Protein AF-A0A9E1M0B6-F1 (afdb_monomer)

Radius of gyration: 23.01 Å; Cα contacts (8 Å, |Δi|>4): 256; chains: 1; bounding box: 69×55×53 Å

Structure (mmCIF, N/CA/C/O backbone):
data_AF-A0A9E1M0B6-F1
#
_entry.id   AF-A0A9E1M0B6-F1
#
loop_
_atom_site.group_PDB
_atom_site.id
_atom_site.type_symbol
_atom_site.label_atom_id
_atom_site.label_alt_id
_atom_site.label_comp_id
_atom_site.label_asym_id
_atom_site.label_entity_id
_atom_site.label_seq_id
_atom_site.pdbx_PDB_ins_code
_atom_site.Cartn_x
_atom_site.Cartn_y
_atom_site.Cartn_z
_atom_site.occupancy
_atom_site.B_iso_or_equiv
_atom_site.auth_seq_id
_atom_site.auth_comp_id
_atom_site.auth_asym_id
_atom_site.auth_atom_id
_atom_site.pdbx_PDB_model_num
ATOM 1 N N . MET A 1 1 ? 4.850 -10.630 -23.343 1.00 47.94 1 MET A N 1
ATOM 2 C CA . MET A 1 1 ? 4.219 -10.808 -22.019 1.00 47.94 1 MET A CA 1
ATOM 3 C C . MET A 1 1 ? 2.871 -10.107 -22.020 1.00 47.94 1 MET A C 1
ATOM 5 O O . MET A 1 1 ? 2.772 -8.927 -21.699 1.00 47.94 1 MET A O 1
ATOM 9 N N . ASP A 1 2 ? 1.861 -10.832 -22.495 1.00 56.41 2 ASP A N 1
ATOM 10 C CA . ASP A 1 2 ? 0.444 -10.490 -22.397 1.00 56.41 2 ASP A CA 1
ATOM 11 C C . ASP A 1 2 ? -0.120 -11.245 -21.200 1.00 56.41 2 ASP A C 1
ATOM 13 O O . ASP A 1 2 ? -0.769 -12.274 -21.357 1.00 56.41 2 ASP A O 1
ATOM 17 N N . ASP A 1 3 ? 0.217 -10.794 -19.992 1.00 65.75 3 ASP A N 1
ATOM 18 C CA . ASP A 1 3 ? -0.302 -11.440 -18.792 1.00 65.75 3 ASP A CA 1
ATOM 19 C C . ASP A 1 3 ? -1.752 -11.009 -18.548 1.00 65.75 3 ASP A C 1
ATOM 21 O O . ASP A 1 3 ? -2.066 -10.146 -17.728 1.00 65.75 3 ASP A O 1
ATOM 25 N N . GLU A 1 4 ? -2.642 -11.591 -19.344 1.00 82.00 4 GLU A N 1
ATOM 26 C CA . GLU A 1 4 ? -4.083 -11.401 -19.252 1.00 82.00 4 GLU A CA 1
ATOM 27 C C . GLU A 1 4 ? -4.646 -11.980 -17.949 1.00 82.00 4 GLU A C 1
ATOM 29 O O . GLU A 1 4 ? -5.774 -11.667 -17.586 1.00 82.00 4 GLU A O 1
ATOM 34 N N . ARG A 1 5 ? -3.859 -12.755 -17.186 1.00 86.88 5 ARG A N 1
ATOM 35 C CA . ARG A 1 5 ? -4.292 -13.333 -15.907 1.00 86.88 5 ARG A CA 1
ATOM 36 C C . ARG A 1 5 ? -4.646 -12.249 -14.895 1.00 86.88 5 ARG A C 1
ATOM 38 O O . ARG A 1 5 ? -5.598 -12.427 -14.145 1.00 86.88 5 ARG A O 1
ATOM 45 N N . ILE A 1 6 ? -3.948 -11.107 -14.913 1.00 89.50 6 ILE A N 1
ATOM 46 C CA . ILE A 1 6 ? -4.303 -9.956 -14.065 1.00 89.50 6 ILE A CA 1
ATOM 47 C C . ILE A 1 6 ? -5.687 -9.428 -14.454 1.00 89.50 6 ILE A C 1
ATOM 49 O O . ILE A 1 6 ? -6.530 -9.214 -13.587 1.00 89.50 6 ILE A O 1
ATOM 53 N N . ARG A 1 7 ? -5.955 -9.253 -15.754 1.00 91.75 7 ARG A N 1
ATOM 54 C CA . ARG A 1 7 ? -7.272 -8.810 -16.230 1.00 91.75 7 ARG A CA 1
ATOM 55 C C . ARG A 1 7 ? -8.355 -9.839 -15.925 1.00 91.75 7 ARG A C 1
ATOM 57 O O . ARG A 1 7 ? -9.417 -9.453 -15.451 1.00 91.75 7 ARG A O 1
ATOM 64 N N . GLN A 1 8 ? -8.087 -11.122 -16.138 1.00 92.56 8 GLN A N 1
ATOM 65 C CA . GLN A 1 8 ? -9.028 -12.192 -15.835 1.00 92.56 8 GLN A CA 1
ATOM 66 C C . GLN A 1 8 ? -9.385 -12.207 -14.345 1.00 92.56 8 GLN A C 1
ATOM 68 O O . GLN A 1 8 ? -10.564 -12.243 -14.010 1.00 92.56 8 GLN A O 1
ATOM 73 N N . ALA A 1 9 ? -8.393 -12.059 -13.462 1.00 92.25 9 ALA A N 1
ATOM 74 C CA . ALA A 1 9 ? -8.622 -11.933 -12.028 1.00 92.25 9 ALA A CA 1
ATOM 75 C C . ALA A 1 9 ? -9.446 -10.679 -11.680 1.00 92.25 9 ALA A C 1
ATOM 77 O O . ALA A 1 9 ? -10.352 -10.746 -10.855 1.00 92.25 9 ALA A O 1
ATOM 78 N N . ILE A 1 10 ? -9.193 -9.535 -12.328 1.00 93.62 10 ILE A N 1
ATOM 79 C CA . ILE A 1 10 ? -10.010 -8.326 -12.129 1.00 93.62 10 ILE A CA 1
ATOM 80 C C . ILE A 1 10 ? -11.468 -8.568 -12.553 1.00 93.62 10 ILE A C 1
ATOM 82 O O . ILE A 1 10 ? -12.387 -8.155 -11.846 1.00 93.62 10 ILE A O 1
ATOM 86 N N . ILE A 1 11 ? -11.693 -9.250 -13.679 1.00 93.44 11 ILE A N 1
ATOM 87 C CA . ILE A 1 11 ? -13.038 -9.564 -14.183 1.00 93.44 11 ILE A CA 1
ATOM 88 C C . ILE A 1 11 ? -13.773 -10.515 -13.234 1.00 93.44 11 ILE A C 1
ATOM 90 O O . ILE A 1 11 ? -14.939 -10.274 -12.921 1.00 93.44 11 ILE A O 1
ATOM 94 N N . GLU A 1 12 ? -13.097 -11.576 -12.798 1.00 94.75 12 GLU A N 1
ATOM 95 C CA . GLU A 1 12 ? -13.665 -12.641 -11.971 1.00 94.75 12 GLU A CA 1
ATOM 96 C C . GLU A 1 12 ? -13.959 -12.164 -10.546 1.00 94.75 12 GLU A C 1
ATOM 98 O O . GLU A 1 12 ? -15.067 -12.342 -10.046 1.00 94.75 12 GLU A O 1
ATOM 103 N N . PHE A 1 13 ? -12.991 -11.507 -9.905 1.00 94.06 13 PHE A N 1
ATOM 104 C CA . PHE A 1 13 ? -13.100 -11.122 -8.498 1.00 94.06 13 PHE A CA 1
ATOM 105 C C . PHE A 1 13 ? -13.689 -9.724 -8.282 1.00 94.06 13 PHE A C 1
ATOM 107 O O . PHE A 1 13 ? -14.045 -9.400 -7.149 1.00 94.06 13 PHE A O 1
ATOM 114 N N . ARG A 1 14 ? -13.778 -8.887 -9.331 1.00 92.50 14 ARG A N 1
ATOM 115 C CA . ARG A 1 14 ? -14.245 -7.485 -9.265 1.00 92.50 14 ARG A CA 1
ATOM 116 C C . ARG A 1 14 ? -13.638 -6.708 -8.076 1.00 92.50 14 ARG A C 1
ATOM 118 O O . ARG A 1 14 ? -14.375 -6.113 -7.285 1.00 92.50 14 ARG A O 1
ATOM 125 N N . PRO A 1 15 ? -12.306 -6.736 -7.880 1.00 95.25 15 PRO A N 1
ATOM 126 C CA . PRO A 1 15 ? -11.693 -6.142 -6.703 1.00 95.25 15 PRO A CA 1
ATOM 127 C C . PRO A 1 15 ? -11.741 -4.614 -6.770 1.00 95.25 15 PRO A C 1
ATOM 129 O O . PRO A 1 15 ? -11.560 -4.029 -7.831 1.00 95.25 15 PRO A O 1
ATOM 132 N N . ARG A 1 16 ? -11.863 -3.947 -5.616 1.00 96.44 16 ARG A N 1
ATOM 133 C CA . ARG A 1 16 ? -11.639 -2.489 -5.527 1.00 96.44 16 ARG A CA 1
ATOM 134 C C . ARG A 1 16 ? -10.153 -2.115 -5.495 1.00 96.44 16 ARG A C 1
ATOM 136 O O . ARG A 1 16 ? -9.803 -0.972 -5.778 1.00 96.44 16 ARG A O 1
ATOM 143 N N . LEU A 1 17 ? -9.284 -3.065 -5.139 1.00 97.06 17 LEU A N 1
ATOM 144 C CA . LEU A 1 17 ? -7.837 -2.891 -5.037 1.00 97.06 17 LEU A CA 1
ATOM 145 C C . LEU A 1 17 ? -7.111 -4.150 -5.518 1.00 97.06 17 LEU A C 1
ATOM 147 O O . LEU A 1 17 ? -7.397 -5.249 -5.050 1.00 97.06 17 LEU A O 1
ATOM 151 N N . VAL A 1 18 ? -6.128 -3.966 -6.392 1.00 95.69 18 VAL A N 1
ATOM 152 C CA . VAL A 1 18 ? -5.180 -4.996 -6.824 1.00 95.69 18 VAL A CA 1
ATOM 153 C C . VAL A 1 18 ? -3.791 -4.614 -6.329 1.00 95.69 18 VAL A C 1
ATOM 155 O O . VAL A 1 18 ? -3.354 -3.483 -6.536 1.00 95.69 18 VAL A O 1
ATOM 158 N N . VAL A 1 19 ? -3.088 -5.554 -5.700 1.00 96.38 19 VAL A N 1
ATOM 159 C CA . VAL A 1 19 ? -1.699 -5.372 -5.259 1.00 96.38 19 VAL A CA 1
ATOM 160 C C . VAL A 1 19 ? -0.801 -6.308 -6.060 1.00 96.38 19 VAL A C 1
ATOM 162 O O . VAL A 1 19 ? -1.079 -7.501 -6.146 1.00 96.38 19 VAL A O 1
ATOM 165 N N . ILE A 1 20 ? 0.261 -5.765 -6.653 1.00 92.50 20 ILE A N 1
ATOM 166 C CA . ILE A 1 20 ? 1.266 -6.528 -7.402 1.00 92.50 20 ILE A CA 1
ATOM 167 C C . ILE A 1 20 ? 2.608 -6.378 -6.693 1.00 92.50 20 ILE A C 1
ATOM 169 O O . ILE A 1 20 ? 3.137 -5.268 -6.623 1.00 92.50 20 ILE A O 1
ATOM 173 N N . ASP A 1 21 ? 3.157 -7.488 -6.203 1.00 91.94 21 ASP A N 1
ATOM 174 C CA . ASP A 1 21 ? 4.394 -7.512 -5.423 1.00 91.94 21 ASP A CA 1
ATOM 175 C C . ASP A 1 21 ? 5.297 -8.709 -5.795 1.00 91.94 21 ASP A C 1
ATOM 177 O O . ASP A 1 21 ? 4.859 -9.851 -5.642 1.00 91.94 21 ASP A O 1
ATOM 181 N N . PRO A 1 22 ? 6.539 -8.500 -6.274 1.00 87.81 22 PRO A N 1
ATOM 182 C CA . PRO A 1 22 ? 7.104 -7.242 -6.757 1.00 87.81 22 PRO A CA 1
ATOM 183 C C . PRO A 1 22 ? 6.793 -7.021 -8.247 1.00 87.81 22 PRO A C 1
ATOM 185 O O . PRO A 1 22 ? 6.777 -7.955 -9.054 1.00 87.81 22 PRO A O 1
ATOM 188 N N . ILE A 1 23 ? 6.639 -5.764 -8.667 1.00 86.25 23 ILE A N 1
ATOM 189 C CA . ILE A 1 23 ? 6.436 -5.405 -10.081 1.00 86.25 23 ILE A CA 1
ATOM 190 C C . ILE A 1 23 ? 7.604 -5.845 -10.974 1.00 86.25 23 ILE A C 1
ATOM 192 O O . ILE A 1 23 ? 7.409 -6.152 -12.150 1.00 86.25 23 ILE A O 1
ATOM 196 N N . GLN A 1 24 ? 8.812 -5.943 -10.413 1.00 81.62 24 GLN A N 1
ATOM 197 C CA . GLN A 1 24 ? 10.014 -6.403 -11.106 1.00 81.62 24 GLN A CA 1
ATOM 198 C C . GLN A 1 24 ? 9.849 -7.796 -11.730 1.00 81.62 24 GLN A C 1
ATOM 200 O O . GLN A 1 24 ? 10.408 -8.039 -12.800 1.00 81.62 24 GLN A O 1
ATOM 205 N N . ALA A 1 25 ? 9.039 -8.682 -11.133 1.00 84.50 25 ALA A N 1
ATOM 206 C CA . ALA A 1 25 ? 8.773 -10.014 -11.683 1.00 84.50 25 ALA A CA 1
ATOM 207 C C . ALA A 1 25 ? 8.125 -9.963 -13.084 1.00 84.50 25 ALA A C 1
ATOM 209 O O . ALA A 1 25 ? 8.292 -10.885 -13.877 1.00 84.50 25 ALA A O 1
ATOM 210 N N . TYR A 1 26 ? 7.442 -8.860 -13.416 1.00 81.19 26 TYR A N 1
ATOM 211 C CA . TYR A 1 26 ? 6.802 -8.627 -14.717 1.00 81.19 26 TYR A CA 1
ATOM 212 C C . TYR A 1 26 ? 7.675 -7.828 -15.693 1.00 81.19 26 TYR A C 1
ATOM 214 O O . TYR A 1 26 ? 7.367 -7.747 -16.884 1.00 81.19 26 TYR A O 1
ATOM 222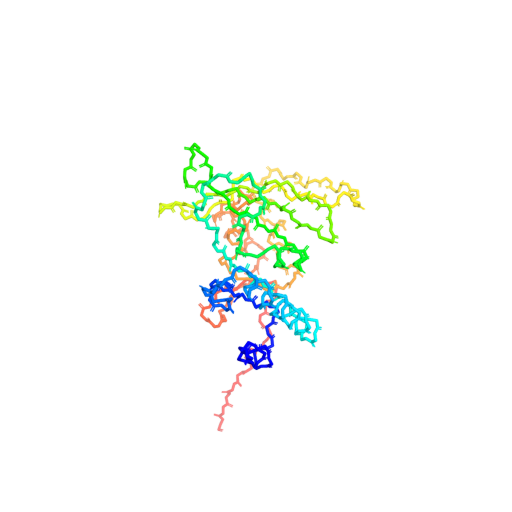 N N . LEU A 1 27 ? 8.748 -7.205 -15.200 1.00 80.00 27 LEU A N 1
ATOM 223 C CA . LEU A 1 27 ? 9.652 -6.387 -16.007 1.00 80.00 27 LEU A CA 1
ATOM 224 C C . LEU A 1 27 ? 10.844 -7.185 -16.552 1.00 80.00 27 LEU A C 1
ATOM 226 O O . LEU A 1 27 ? 11.402 -6.778 -17.572 1.00 80.00 27 LEU A O 1
ATOM 230 N N . GLY A 1 28 ? 11.192 -8.323 -15.944 1.00 73.38 28 GLY A N 1
ATOM 231 C CA . GLY A 1 28 ? 12.315 -9.175 -16.359 1.00 73.38 28 GLY A CA 1
ATOM 232 C C . GLY A 1 28 ? 13.693 -8.582 -16.023 1.00 7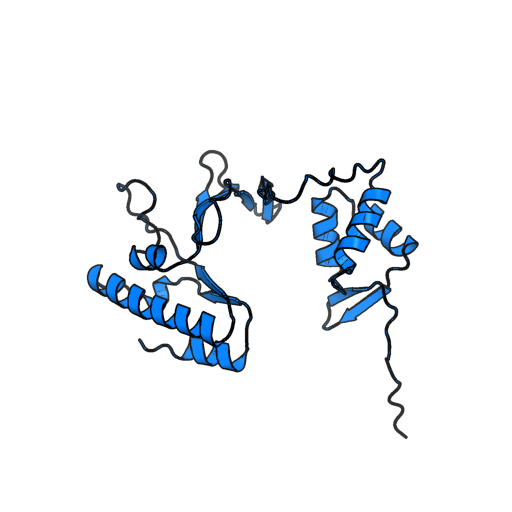3.38 28 GLY A C 1
ATOM 233 O O . GLY A 1 28 ? 13.785 -7.530 -15.395 1.00 73.38 28 GLY A O 1
ATOM 234 N N . SER A 1 29 ? 14.766 -9.254 -16.450 1.00 67.94 29 SER A N 1
ATOM 235 C CA . SER A 1 29 ? 16.165 -8.928 -16.104 1.00 67.94 29 SER A CA 1
ATOM 236 C C . SER A 1 29 ? 17.038 -8.523 -17.306 1.00 67.94 29 SER A C 1
ATOM 238 O O . SER A 1 29 ? 18.243 -8.760 -17.293 1.00 67.94 29 SER A O 1
ATOM 240 N N . ASP A 1 30 ? 16.439 -7.953 -18.355 1.00 64.12 30 ASP A N 1
ATOM 241 C CA . ASP A 1 30 ? 17.159 -7.583 -19.587 1.00 64.12 30 ASP A CA 1
ATOM 242 C C . ASP A 1 30 ? 17.807 -6.186 -19.505 1.00 64.12 30 ASP A C 1
ATOM 244 O O . ASP A 1 30 ? 17.865 -5.566 -18.446 1.00 64.12 30 ASP A O 1
ATOM 248 N N . SER A 1 31 ? 18.288 -5.664 -20.638 1.00 63.75 31 SER A N 1
ATOM 249 C CA . SER A 1 31 ? 18.862 -4.318 -20.727 1.00 63.75 31 SER A CA 1
ATOM 250 C C . SER A 1 31 ? 17.872 -3.210 -20.329 1.00 63.75 31 SER A C 1
ATOM 252 O O . SER A 1 31 ? 16.660 -3.316 -20.542 1.00 63.75 31 SER A O 1
ATOM 254 N N . ASP A 1 32 ? 18.402 -2.095 -19.814 1.00 66.69 32 ASP A N 1
ATOM 255 C CA . ASP A 1 32 ? 17.616 -0.974 -19.272 1.00 66.69 32 ASP A CA 1
ATOM 256 C C . ASP A 1 32 ? 16.572 -0.420 -20.266 1.00 66.69 32 ASP A C 1
ATOM 258 O O . ASP A 1 32 ? 15.433 -0.131 -19.893 1.00 66.69 32 ASP A O 1
ATOM 262 N N . LEU A 1 33 ? 16.916 -0.326 -21.559 1.00 63.00 33 LEU A N 1
ATOM 263 C CA . LEU A 1 33 ? 15.998 0.146 -22.608 1.00 63.00 33 LEU A CA 1
ATOM 264 C C . LEU A 1 33 ? 14.797 -0.793 -22.810 1.00 63.00 33 LEU A C 1
ATOM 266 O O . LEU A 1 33 ? 13.675 -0.330 -23.045 1.00 63.00 33 LEU A O 1
ATOM 270 N N . GLN A 1 34 ? 15.006 -2.107 -22.706 1.00 71.31 34 GLN A N 1
ATOM 271 C CA . GLN A 1 34 ? 13.930 -3.088 -22.839 1.00 71.31 34 GLN A CA 1
ATOM 272 C C . GLN A 1 34 ? 13.019 -3.087 -21.607 1.00 71.31 34 GLN A C 1
ATOM 274 O O . GLN A 1 34 ? 11.794 -3.139 -21.753 1.00 71.31 34 GLN A O 1
ATOM 279 N N . ILE A 1 35 ? 13.597 -2.943 -20.410 1.00 75.12 35 ILE A N 1
ATOM 280 C CA . ILE A 1 35 ? 12.849 -2.774 -19.155 1.00 75.12 35 ILE A CA 1
ATOM 281 C C . ILE A 1 35 ? 11.950 -1.534 -19.241 1.00 75.12 35 ILE A C 1
ATOM 283 O O . ILE A 1 35 ? 10.756 -1.621 -18.957 1.00 75.12 35 ILE A O 1
ATOM 287 N N . ALA A 1 36 ? 12.486 -0.406 -19.710 1.00 77.75 36 ALA A N 1
ATOM 288 C CA . ALA A 1 36 ? 11.751 0.843 -19.896 1.00 77.75 36 ALA A CA 1
ATOM 289 C C . ALA A 1 36 ? 10.551 0.697 -20.855 1.00 77.75 36 ALA A C 1
ATOM 291 O O . ALA A 1 36 ? 9.422 1.095 -20.547 1.00 77.75 36 ALA A O 1
ATOM 292 N N . GLY A 1 37 ? 10.758 0.049 -22.007 1.00 81.75 37 GLY A N 1
ATOM 293 C CA . GLY A 1 37 ? 9.682 -0.237 -22.960 1.00 81.75 37 GLY A CA 1
ATOM 294 C C . GLY A 1 37 ? 8.577 -1.124 -22.371 1.00 81.75 37 GLY A C 1
ATOM 295 O O . GLY A 1 37 ? 7.385 -0.831 -22.531 1.00 81.75 37 GLY A O 1
ATOM 296 N N . ARG A 1 38 ? 8.957 -2.184 -21.644 1.00 83.00 38 ARG A N 1
ATOM 297 C CA . ARG A 1 38 ? 8.006 -3.081 -20.968 1.00 83.00 38 ARG A CA 1
ATOM 298 C C . ARG A 1 38 ? 7.255 -2.384 -19.844 1.00 83.00 38 ARG A C 1
ATOM 300 O O . ARG A 1 38 ? 6.037 -2.535 -19.774 1.00 83.00 38 ARG A O 1
ATOM 307 N N . ALA A 1 39 ? 7.940 -1.571 -19.043 1.00 85.88 39 ALA A N 1
ATOM 308 C CA . ALA A 1 39 ? 7.335 -0.764 -17.992 1.00 85.88 39 ALA A CA 1
ATOM 309 C C . ALA A 1 39 ? 6.233 0.139 -18.5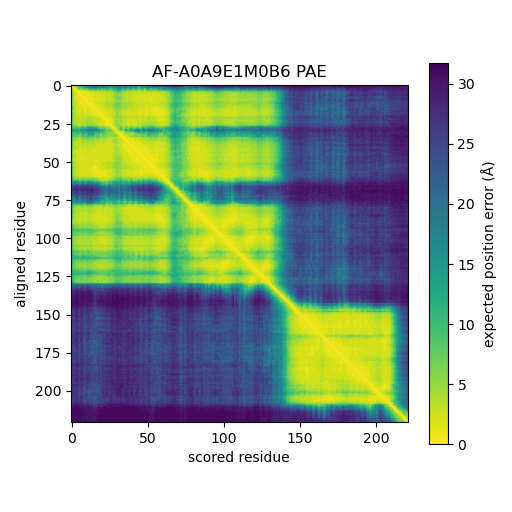54 1.00 85.88 39 ALA A C 1
ATOM 311 O O . ALA A 1 39 ? 5.099 0.074 -18.086 1.00 85.88 39 ALA A O 1
ATOM 312 N N . ARG A 1 40 ? 6.501 0.896 -19.629 1.00 87.44 40 ARG A N 1
ATOM 313 C CA . ARG A 1 40 ? 5.467 1.730 -20.273 1.00 87.44 40 ARG A CA 1
ATOM 314 C C . ARG A 1 40 ? 4.276 0.917 -20.767 1.00 87.44 40 ARG A C 1
ATOM 316 O O . ARG A 1 40 ? 3.131 1.318 -20.557 1.00 87.44 40 ARG A O 1
ATOM 323 N N . LYS A 1 41 ? 4.522 -0.217 -21.437 1.00 88.81 41 LYS A N 1
ATOM 324 C CA . LYS A 1 41 ? 3.444 -1.076 -21.957 1.00 88.81 41 LYS A CA 1
ATOM 325 C C . LYS A 1 41 ? 2.587 -1.638 -20.819 1.00 88.81 41 LYS A C 1
ATOM 327 O O . LYS A 1 41 ? 1.361 -1.613 -20.929 1.00 88.81 41 LYS A O 1
ATOM 332 N N . LEU A 1 42 ? 3.219 -2.109 -19.745 1.00 89.06 42 LEU A N 1
ATOM 333 C CA . LEU A 1 42 ? 2.550 -2.646 -18.563 1.00 89.06 42 LEU A CA 1
ATOM 334 C C . LEU A 1 42 ? 1.726 -1.566 -17.856 1.00 89.06 42 LEU A C 1
ATOM 336 O O . LEU A 1 42 ? 0.522 -1.737 -17.689 1.00 89.06 42 LEU A O 1
ATOM 340 N N . MET A 1 43 ? 2.340 -0.424 -17.536 1.00 91.50 43 MET A N 1
ATOM 341 C CA . MET A 1 43 ? 1.670 0.693 -16.863 1.00 91.50 43 MET A CA 1
ATOM 342 C C . MET A 1 43 ? 0.463 1.205 -17.649 1.00 91.50 43 MET A C 1
ATOM 344 O O . MET A 1 43 ? -0.587 1.452 -17.060 1.00 91.50 43 MET A O 1
ATOM 348 N N . ARG A 1 44 ? 0.571 1.304 -18.982 1.00 92.44 44 ARG A N 1
ATOM 349 C CA . ARG A 1 44 ? -0.559 1.699 -19.835 1.00 92.44 44 ARG A CA 1
ATOM 350 C C . ARG A 1 44 ? -1.733 0.727 -19.709 1.00 92.44 44 ARG A C 1
ATOM 352 O O . ARG A 1 44 ? -2.864 1.172 -19.546 1.00 92.44 44 ARG A O 1
ATOM 359 N N . ARG A 1 45 ? -1.479 -0.585 -19.762 1.00 91.94 45 ARG A N 1
ATOM 360 C CA . ARG A 1 45 ? -2.538 -1.605 -19.633 1.00 91.94 45 ARG A CA 1
ATOM 361 C C . ARG A 1 45 ? -3.170 -1.596 -18.251 1.00 91.94 45 ARG A C 1
ATOM 363 O O . ARG A 1 45 ? -4.390 -1.558 -18.160 1.00 91.94 45 ARG A O 1
ATOM 370 N N . LEU A 1 46 ? -2.351 -1.577 -17.200 1.00 93.94 46 LEU A N 1
ATOM 371 C CA . LEU A 1 46 ? -2.834 -1.511 -15.822 1.00 93.94 46 LEU A CA 1
ATOM 372 C C . LEU A 1 46 ? -3.705 -0.267 -15.609 1.00 93.94 46 LEU A C 1
ATOM 374 O O . LEU A 1 46 ? -4.793 -0.381 -15.059 1.00 93.94 46 LEU A O 1
ATOM 378 N N . GLY A 1 47 ? -3.287 0.894 -16.120 1.00 93.69 47 GLY A N 1
ATOM 379 C CA . GLY A 1 47 ? -4.088 2.118 -16.070 1.00 93.69 47 GLY A CA 1
ATOM 380 C C . GLY A 1 47 ? -5.429 1.998 -16.802 1.00 93.69 47 GLY A C 1
ATOM 381 O O . GLY A 1 47 ? -6.453 2.419 -16.268 1.00 93.69 47 GLY A O 1
ATOM 382 N N . MET A 1 48 ? -5.447 1.385 -17.991 1.00 94.38 48 MET A N 1
ATOM 383 C CA . MET A 1 48 ? -6.688 1.131 -18.734 1.00 94.38 48 MET A CA 1
ATOM 384 C C . MET A 1 48 ? -7.633 0.189 -17.980 1.00 94.38 48 MET A C 1
ATOM 386 O O . MET A 1 48 ? -8.832 0.444 -17.933 1.00 94.38 48 MET A O 1
ATOM 390 N N . TRP A 1 49 ? -7.115 -0.886 -17.384 1.00 93.81 49 TRP A N 1
ATOM 391 C CA . TRP A 1 49 ? -7.929 -1.837 -16.625 1.00 93.81 49 TRP A CA 1
ATOM 392 C C . TRP A 1 49 ? -8.450 -1.232 -15.324 1.00 93.81 49 TRP A C 1
ATOM 394 O O . TRP A 1 49 ? -9.634 -1.363 -15.041 1.00 93.81 49 TRP A O 1
ATOM 404 N N . ALA A 1 50 ? -7.605 -0.509 -14.589 1.00 94.31 50 ALA A N 1
ATOM 405 C CA . ALA A 1 50 ? -8.005 0.237 -13.400 1.00 94.31 50 ALA A CA 1
ATOM 406 C C . ALA A 1 50 ? -9.184 1.177 -13.688 1.00 94.31 50 ALA A C 1
ATOM 408 O O . ALA A 1 50 ? -10.161 1.191 -12.946 1.00 94.31 50 ALA A O 1
ATOM 409 N N . ALA A 1 51 ? -9.115 1.917 -14.801 1.00 93.50 51 ALA A N 1
ATOM 410 C CA . ALA A 1 51 ? -10.187 2.812 -15.225 1.00 93.50 51 ALA A CA 1
ATOM 411 C C . ALA A 1 51 ? -11.443 2.061 -15.699 1.00 93.50 51 ALA A C 1
ATOM 413 O O . ALA A 1 51 ? -12.551 2.448 -15.350 1.00 93.50 51 ALA A O 1
ATOM 414 N N . GLY A 1 52 ? -11.283 0.997 -16.492 1.00 93.75 52 GLY A N 1
ATOM 415 C CA . GLY A 1 52 ? -12.410 0.256 -17.067 1.00 93.75 52 GLY A CA 1
ATOM 416 C C . GLY A 1 52 ? -13.177 -0.609 -16.065 1.00 93.75 52 GLY A C 1
ATOM 417 O O . GLY A 1 52 ? -14.362 -0.858 -16.263 1.00 93.75 52 GLY A O 1
ATOM 418 N N . TYR A 1 53 ? -12.514 -1.063 -15.000 1.00 93.38 53 TYR A N 1
ATOM 419 C CA . TYR A 1 53 ? -13.091 -1.947 -13.983 1.00 93.38 53 TYR A CA 1
ATOM 420 C C . TYR A 1 53 ? -13.257 -1.274 -12.610 1.00 93.38 53 TYR A C 1
ATOM 422 O O . TYR A 1 53 ? -13.587 -1.962 -11.649 1.00 93.38 53 TYR A O 1
ATOM 430 N N . ASP A 1 54 ? -13.047 0.044 -12.526 1.00 94.31 54 ASP A N 1
ATOM 431 C CA . ASP A 1 54 ? -13.171 0.858 -11.306 1.00 94.31 54 ASP A CA 1
ATOM 432 C C . ASP A 1 54 ? -12.407 0.285 -10.097 1.00 94.31 54 ASP A C 1
ATOM 434 O O . ASP A 1 54 ? -12.945 0.047 -9.012 1.00 94.31 54 ASP A O 1
ATOM 438 N N . CYS A 1 55 ? -11.111 0.033 -10.294 1.00 94.94 55 CYS A N 1
ATOM 439 C CA . CYS A 1 55 ? -10.238 -0.486 -9.247 1.00 94.94 55 CYS A CA 1
ATOM 440 C C . CYS A 1 55 ? -8.935 0.305 -9.130 1.00 94.94 55 CYS A C 1
ATOM 442 O O . CYS A 1 55 ? -8.375 0.786 -10.115 1.00 94.94 55 CYS A O 1
ATOM 444 N N . ALA A 1 56 ? -8.392 0.387 -7.917 1.00 96.56 56 ALA A N 1
ATOM 445 C CA . ALA A 1 56 ? -7.041 0.882 -7.694 1.00 96.56 56 ALA A CA 1
ATOM 446 C C . ALA A 1 56 ? -6.014 -0.237 -7.918 1.00 96.56 56 ALA A C 1
ATOM 448 O O . ALA A 1 56 ? -6.258 -1.392 -7.575 1.00 96.56 56 ALA A O 1
ATOM 449 N N . ILE A 1 57 ? -4.842 0.108 -8.453 1.00 96.19 57 ILE A N 1
ATOM 450 C CA . ILE A 1 57 ? -3.716 -0.822 -8.589 1.00 96.19 57 ILE A CA 1
ATOM 451 C C . ILE A 1 57 ? -2.525 -0.250 -7.828 1.00 96.19 57 ILE A C 1
ATOM 453 O O . ILE A 1 57 ? -2.088 0.869 -8.100 1.00 96.19 57 ILE A O 1
ATOM 457 N N . VAL A 1 58 ? -2.005 -1.026 -6.880 1.00 96.69 58 VAL A N 1
ATOM 458 C CA . VAL A 1 58 ? -0.814 -0.711 -6.089 1.00 96.69 58 VAL A CA 1
ATOM 459 C C . VAL A 1 58 ? 0.311 -1.640 -6.511 1.00 96.69 58 VAL A C 1
ATOM 461 O O . VAL A 1 58 ? 0.159 -2.860 -6.540 1.00 96.69 58 VAL A O 1
ATOM 464 N N . LEU A 1 59 ? 1.449 -1.042 -6.847 1.00 93.56 59 LEU A N 1
ATOM 465 C CA . LEU A 1 59 ? 2.646 -1.753 -7.268 1.00 93.56 59 LEU A CA 1
ATOM 466 C C . LEU A 1 59 ? 3.682 -1.641 -6.161 1.00 93.56 59 LEU A C 1
ATOM 468 O O . LEU A 1 59 ? 4.042 -0.533 -5.762 1.00 93.56 59 LEU A O 1
ATOM 472 N N . ILE A 1 60 ? 4.161 -2.783 -5.689 1.00 91.94 60 ILE A N 1
ATOM 473 C CA . ILE A 1 60 ? 5.277 -2.867 -4.757 1.00 91.94 60 ILE A CA 1
ATOM 474 C C . ILE A 1 60 ? 6.521 -3.181 -5.571 1.00 91.94 60 ILE A C 1
ATOM 476 O O . ILE A 1 60 ? 6.491 -3.986 -6.503 1.00 91.94 60 ILE A O 1
ATOM 480 N N . GLY A 1 61 ? 7.629 -2.532 -5.244 1.00 86.69 61 GLY A N 1
ATOM 481 C CA . GLY A 1 61 ? 8.898 -2.974 -5.777 1.00 86.69 61 GLY A CA 1
ATOM 482 C C . GLY A 1 61 ? 10.081 -2.525 -4.950 1.00 86.69 61 GLY A C 1
ATOM 483 O O . GLY A 1 61 ? 10.032 -1.565 -4.184 1.00 86.69 61 GLY A O 1
ATOM 484 N N . HIS A 1 62 ? 11.153 -3.289 -5.107 1.00 82.94 62 HIS A N 1
ATOM 485 C CA . HIS A 1 62 ? 12.380 -3.146 -4.346 1.00 82.94 62 HIS A CA 1
ATOM 486 C C . HIS A 1 62 ? 13.319 -2.104 -4.961 1.00 82.94 62 HIS A C 1
ATOM 488 O O . HIS A 1 62 ? 13.520 -2.064 -6.177 1.00 82.94 62 HIS A O 1
ATOM 494 N N . LEU A 1 63 ? 13.947 -1.299 -4.103 1.00 71.69 63 LEU A N 1
ATOM 495 C CA . LEU A 1 63 ? 15.023 -0.400 -4.508 1.00 71.69 63 LEU A CA 1
ATOM 496 C C . LEU A 1 63 ? 16.272 -1.222 -4.868 1.00 71.69 63 LEU A C 1
ATOM 498 O O . LEU A 1 63 ? 16.676 -2.112 -4.115 1.00 71.69 63 LEU A O 1
ATOM 502 N N . ASN A 1 64 ? 16.926 -0.904 -5.986 1.00 64.31 64 ASN A N 1
ATOM 503 C CA . ASN A 1 64 ? 18.179 -1.565 -6.363 1.00 64.31 64 ASN A CA 1
ATOM 504 C C . ASN A 1 64 ? 19.347 -1.053 -5.502 1.00 64.31 64 ASN A C 1
ATOM 506 O O . ASN A 1 64 ? 19.499 0.150 -5.326 1.00 64.31 64 ASN A O 1
ATOM 510 N N . LYS A 1 65 ? 20.231 -1.940 -5.026 1.00 55.59 65 LYS A N 1
ATOM 511 C CA . LYS A 1 65 ? 21.368 -1.612 -4.133 1.00 55.59 65 LYS A CA 1
ATOM 512 C C . LYS A 1 65 ? 22.532 -0.825 -4.777 1.00 55.59 65 LYS A C 1
ATOM 514 O O . LYS A 1 65 ? 23.603 -0.769 -4.188 1.00 55.59 65 LYS A O 1
ATOM 519 N N . LYS A 1 66 ? 22.386 -0.232 -5.970 1.00 52.97 66 LYS A N 1
ATOM 520 C CA . LYS A 1 66 ? 23.504 0.491 -6.607 1.00 52.97 66 LYS A CA 1
ATOM 521 C C . LYS A 1 66 ? 23.834 1.769 -5.817 1.00 52.97 66 LYS A C 1
ATOM 523 O O . LYS A 1 66 ? 23.089 2.751 -5.865 1.00 52.97 66 LYS A O 1
ATOM 528 N N . GLU A 1 67 ? 24.937 1.724 -5.075 1.00 40.03 67 GLU A N 1
ATOM 529 C CA . GLU A 1 67 ? 25.573 2.864 -4.414 1.00 40.03 67 GLU A CA 1
ATOM 530 C C . GLU A 1 67 ? 26.068 3.866 -5.471 1.00 40.03 67 GLU A C 1
ATOM 532 O O . GLU A 1 67 ? 26.614 3.470 -6.498 1.00 40.03 67 GLU A O 1
ATOM 537 N N . GLY A 1 68 ? 25.839 5.168 -5.258 1.00 43.84 68 GLY A N 1
ATOM 538 C CA . GLY A 1 68 ? 26.481 6.229 -6.053 1.00 43.84 68 GLY A CA 1
ATOM 539 C C . GLY A 1 68 ? 25.575 7.234 -6.776 1.00 43.84 68 GLY A C 1
ATOM 540 O O . GLY A 1 68 ? 26.070 8.267 -7.210 1.00 43.84 68 GLY A O 1
ATOM 541 N N . SER A 1 69 ? 24.258 7.024 -6.877 1.00 42.03 69 SER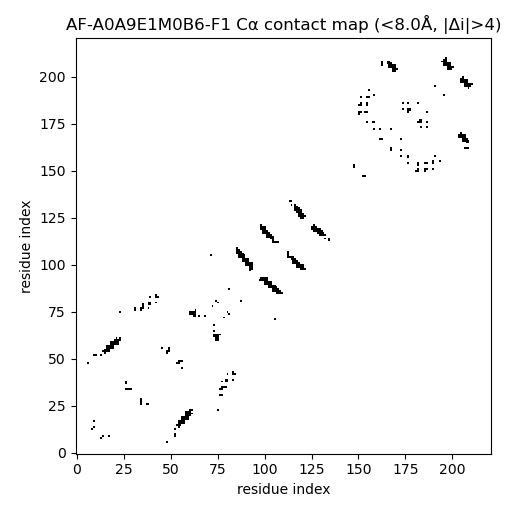 A N 1
ATOM 542 C CA . SER A 1 69 ? 23.338 8.030 -7.451 1.00 42.03 69 SER A CA 1
ATOM 543 C C . SER A 1 69 ? 22.390 8.594 -6.388 1.00 42.03 69 SER A C 1
ATOM 545 O O . SER A 1 69 ? 21.736 7.837 -5.662 1.00 42.03 69 SER A O 1
ATOM 547 N N . LYS A 1 70 ? 22.365 9.933 -6.271 1.00 43.66 70 LYS A N 1
ATOM 548 C CA . LYS A 1 70 ? 21.487 10.705 -5.376 1.00 43.66 70 LYS A CA 1
ATOM 549 C C . LYS A 1 70 ? 20.011 10.332 -5.602 1.00 43.66 70 LYS A C 1
ATOM 551 O O . LYS A 1 70 ? 19.609 10.004 -6.717 1.00 43.66 70 LYS A O 1
ATOM 556 N N . GLY A 1 71 ? 19.253 10.354 -4.503 1.00 52.69 71 GLY A N 1
ATOM 557 C CA . GLY A 1 71 ? 17.880 9.865 -4.358 1.00 52.69 71 GLY A CA 1
ATOM 558 C C . GLY A 1 71 ? 16.863 10.366 -5.390 1.00 52.69 71 GLY A C 1
ATOM 559 O O . GLY A 1 71 ? 17.082 11.364 -6.068 1.00 52.69 71 GLY A O 1
ATOM 560 N N . LEU A 1 72 ? 15.742 9.630 -5.449 1.00 48.16 72 LEU A N 1
ATOM 561 C CA . LEU A 1 72 ? 14.574 9.676 -6.357 1.00 48.16 72 LEU A CA 1
ATOM 562 C C . LEU A 1 72 ? 14.576 8.640 -7.494 1.00 48.16 72 LEU A C 1
ATOM 564 O O . LEU A 1 72 ? 13.530 8.060 -7.776 1.00 48.16 72 LEU A O 1
ATOM 568 N N . TYR A 1 73 ? 15.727 8.337 -8.101 1.00 48.38 73 TYR A N 1
ATOM 569 C CA . TYR A 1 73 ? 15.789 7.581 -9.369 1.00 48.38 73 TYR A CA 1
ATOM 570 C C . TYR A 1 73 ? 16.121 6.082 -9.242 1.00 48.38 73 TYR A C 1
ATOM 572 O O . TYR A 1 73 ? 16.158 5.356 -10.234 1.00 48.38 73 TYR A O 1
ATOM 580 N N . ARG A 1 74 ? 16.328 5.590 -8.016 1.00 52.69 74 ARG A N 1
ATOM 581 C CA . ARG A 1 74 ? 16.730 4.200 -7.718 1.00 52.69 74 ARG A CA 1
ATOM 582 C C . ARG A 1 74 ? 15.567 3.193 -7.767 1.00 52.69 74 ARG A C 1
ATOM 584 O O . ARG A 1 74 ? 15.776 1.999 -7.555 1.00 52.69 74 ARG A O 1
ATOM 591 N N . SER A 1 75 ? 14.339 3.658 -7.993 1.00 54.34 75 SER A N 1
ATOM 592 C CA . SER A 1 75 ? 13.174 3.033 -7.371 1.00 54.34 75 SER A CA 1
ATOM 593 C C . SER A 1 75 ? 12.688 1.723 -7.970 1.00 54.34 75 SER A C 1
ATOM 595 O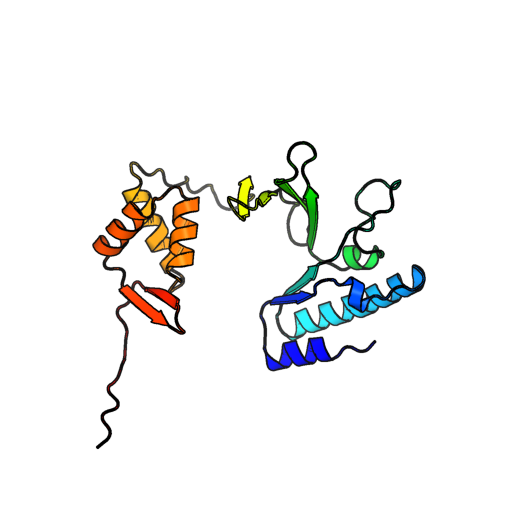 O . SER A 1 75 ? 12.176 0.922 -7.207 1.00 54.34 75 SER A O 1
ATOM 597 N N . LEU A 1 76 ? 12.871 1.433 -9.259 1.00 55.81 76 LEU A N 1
ATOM 598 C CA . LEU A 1 76 ? 12.348 0.183 -9.849 1.00 55.81 76 LEU A CA 1
ATOM 599 C C . LEU A 1 76 ? 13.146 -0.334 -11.060 1.00 55.81 76 LEU A C 1
ATOM 601 O O . LEU A 1 76 ? 12.694 -1.234 -11.759 1.00 55.81 76 LEU A O 1
ATOM 605 N N . GLY A 1 77 ? 14.301 0.265 -11.368 1.00 56.84 77 GLY A N 1
ATOM 606 C CA . GLY A 1 77 ? 15.013 0.010 -12.630 1.00 56.84 77 GLY A CA 1
ATOM 607 C C . GLY A 1 77 ? 14.389 0.685 -13.863 1.00 56.84 77 GLY A C 1
ATOM 608 O O . GLY A 1 77 ? 14.915 0.544 -14.959 1.00 56.84 77 GLY A O 1
ATOM 609 N N . SER A 1 78 ? 13.299 1.451 -13.711 1.00 66.25 78 SER A N 1
ATOM 610 C CA . SER A 1 78 ? 12.734 2.280 -14.784 1.00 66.25 78 SER A CA 1
ATOM 611 C C . SER A 1 78 ? 11.998 3.508 -14.239 1.00 66.25 78 SER A C 1
ATOM 613 O O . SER A 1 78 ? 11.047 3.399 -13.462 1.00 66.25 78 SER A O 1
ATOM 615 N N . ILE A 1 79 ? 12.416 4.687 -14.707 1.00 75.19 79 ILE A N 1
ATOM 616 C CA . ILE A 1 79 ? 11.777 5.989 -14.444 1.00 75.19 79 ILE A CA 1
ATOM 617 C C . ILE A 1 79 ? 10.330 6.001 -14.945 1.00 75.19 79 ILE A C 1
ATOM 619 O O . ILE A 1 79 ? 9.472 6.665 -14.363 1.00 75.19 79 ILE A O 1
ATOM 623 N N . ASP A 1 80 ? 10.039 5.229 -15.993 1.00 81.19 80 ASP A N 1
ATOM 624 C CA . ASP A 1 80 ? 8.732 5.199 -16.640 1.00 81.19 80 ASP A CA 1
ATOM 625 C C . ASP A 1 80 ? 7.614 4.748 -15.689 1.00 81.19 80 ASP A C 1
ATOM 627 O O . ASP A 1 80 ? 6.482 5.216 -15.812 1.00 81.19 80 ASP A O 1
ATOM 631 N N . VAL A 1 81 ? 7.914 3.891 -14.704 1.00 84.25 81 VAL A N 1
ATOM 632 C CA . VAL A 1 81 ? 6.917 3.461 -13.708 1.00 84.25 81 VAL A CA 1
ATOM 633 C C . VAL A 1 81 ? 6.522 4.622 -12.793 1.00 84.25 81 VAL A C 1
ATOM 635 O O . VAL A 1 81 ? 5.336 4.904 -12.617 1.00 84.25 81 VAL A O 1
ATOM 638 N N . VAL A 1 82 ? 7.512 5.345 -12.260 1.00 84.88 82 VAL A N 1
ATOM 639 C CA . VAL A 1 82 ? 7.304 6.532 -11.409 1.00 84.88 82 VAL A CA 1
ATOM 640 C C . VAL A 1 82 ? 6.612 7.646 -12.200 1.00 84.88 82 VAL A C 1
ATOM 642 O O . VAL A 1 82 ? 5.705 8.317 -11.695 1.00 84.88 82 VAL A O 1
ATOM 645 N N . ALA A 1 83 ? 6.997 7.833 -13.463 1.00 85.00 83 ALA A N 1
ATOM 646 C CA . ALA A 1 83 ? 6.392 8.816 -14.354 1.00 85.00 83 ALA A CA 1
ATOM 647 C C . ALA A 1 83 ? 4.912 8.508 -14.639 1.00 85.00 83 ALA A C 1
ATOM 649 O O . ALA A 1 83 ? 4.095 9.429 -14.638 1.00 85.00 83 ALA A O 1
ATOM 650 N N . ALA A 1 84 ? 4.542 7.235 -14.798 1.00 89.25 84 ALA A N 1
ATOM 651 C CA . ALA A 1 84 ? 3.165 6.827 -15.074 1.00 89.25 84 ALA A CA 1
ATOM 652 C C . ALA A 1 84 ? 2.252 6.788 -13.830 1.00 89.25 84 ALA A C 1
ATOM 654 O O . ALA A 1 84 ? 1.045 6.993 -13.951 1.00 89.25 84 ALA A O 1
ATOM 655 N N . ALA A 1 85 ? 2.789 6.530 -12.634 1.00 92.19 85 ALA A N 1
ATOM 656 C CA . ALA A 1 85 ? 1.989 6.415 -11.410 1.00 92.19 85 ALA A CA 1
ATOM 657 C C . ALA A 1 85 ? 1.407 7.766 -10.945 1.00 92.19 85 ALA A C 1
ATOM 659 O O . ALA A 1 85 ? 2.066 8.797 -11.051 1.00 92.19 85 ALA A O 1
ATOM 660 N N . ARG A 1 86 ? 0.190 7.782 -10.376 1.00 93.06 86 ARG A N 1
ATOM 661 C CA . ARG A 1 86 ? -0.426 9.007 -9.806 1.00 93.06 86 ARG A CA 1
ATOM 662 C C . ARG A 1 86 ? 0.095 9.360 -8.410 1.00 93.06 86 ARG A C 1
ATOM 664 O O . ARG A 1 86 ? 0.116 10.530 -8.040 1.00 93.06 86 ARG A O 1
ATOM 671 N N . SER A 1 87 ? 0.498 8.352 -7.644 1.00 92.31 87 SER A N 1
ATOM 672 C CA . SER A 1 87 ? 1.085 8.488 -6.312 1.00 92.31 87 SER A CA 1
ATOM 673 C C . SER A 1 87 ? 2.289 7.563 -6.214 1.00 92.31 87 SER A C 1
ATOM 675 O O . SER A 1 87 ? 2.240 6.443 -6.724 1.00 92.31 87 SER A O 1
ATOM 677 N N . VAL A 1 88 ? 3.366 8.036 -5.593 1.00 91.50 88 VAL A N 1
ATOM 678 C CA . VAL A 1 88 ? 4.572 7.239 -5.344 1.00 91.50 88 VAL A CA 1
ATOM 679 C C . VAL A 1 88 ? 5.008 7.472 -3.910 1.00 91.50 88 VAL A C 1
ATOM 681 O O . VAL A 1 88 ? 5.306 8.604 -3.524 1.00 91.50 88 VAL A O 1
ATOM 684 N N . LEU A 1 89 ? 5.036 6.383 -3.144 1.00 92.06 89 LEU A N 1
ATOM 685 C CA . LEU A 1 89 ? 5.507 6.340 -1.768 1.00 92.06 89 LEU A CA 1
ATOM 686 C C . LEU A 1 89 ? 6.843 5.601 -1.736 1.00 92.06 89 LEU A C 1
ATOM 688 O O . LEU A 1 89 ? 6.959 4.504 -2.280 1.00 92.06 89 LEU A O 1
ATOM 692 N N . GLN A 1 90 ? 7.844 6.206 -1.110 1.00 89.06 90 GLN A N 1
ATOM 693 C CA . GLN A 1 90 ? 9.153 5.604 -0.893 1.00 89.06 90 GLN A CA 1
ATOM 694 C C . GLN A 1 90 ? 9.309 5.309 0.592 1.00 89.06 90 GLN A C 1
ATOM 696 O O . GLN A 1 90 ? 9.134 6.202 1.414 1.00 89.06 90 GLN A O 1
ATOM 701 N N . VAL A 1 91 ? 9.613 4.056 0.926 1.00 90.38 91 VAL A N 1
ATOM 702 C CA . VAL A 1 91 ? 9.801 3.616 2.310 1.00 90.38 91 VAL A CA 1
ATOM 703 C C . VAL A 1 91 ? 11.286 3.418 2.567 1.00 90.38 91 VAL A C 1
ATOM 705 O O . VAL A 1 91 ? 11.932 2.617 1.891 1.00 90.38 91 VAL A O 1
ATOM 708 N N . GLU A 1 92 ? 11.813 4.129 3.554 1.00 88.62 92 GLU A N 1
ATOM 709 C CA . GLU A 1 92 ? 13.202 4.030 4.000 1.00 88.62 92 GLU A CA 1
ATOM 710 C C . GLU A 1 92 ? 13.271 3.578 5.457 1.00 88.62 92 GLU A C 1
ATOM 712 O O . GLU A 1 92 ? 12.282 3.636 6.190 1.00 88.62 92 GLU A O 1
ATOM 717 N N . ARG A 1 93 ? 14.437 3.077 5.870 1.00 89.94 93 ARG A N 1
ATOM 718 C CA . ARG A 1 93 ? 14.724 2.816 7.282 1.00 89.94 93 ARG A CA 1
ATOM 719 C C . ARG A 1 93 ? 15.330 4.068 7.887 1.00 89.94 93 ARG A C 1
ATOM 721 O O . ARG A 1 93 ? 16.150 4.709 7.235 1.00 89.94 93 ARG A O 1
ATOM 728 N N . ASP A 1 94 ? 14.938 4.374 9.114 1.00 89.00 94 ASP A N 1
ATOM 729 C CA . ASP A 1 94 ? 15.622 5.404 9.882 1.00 89.00 94 ASP A CA 1
ATOM 730 C C . ASP A 1 94 ? 17.085 4.992 10.133 1.00 89.00 94 ASP A C 1
ATOM 732 O O . ASP A 1 94 ? 17.396 3.802 10.262 1.00 89.00 94 ASP A O 1
ATOM 736 N N . THR A 1 95 ? 17.992 5.970 10.125 1.00 87.50 95 THR A N 1
ATOM 737 C CA . THR A 1 95 ? 19.435 5.730 10.259 1.00 87.50 95 THR A CA 1
ATOM 738 C C . THR A 1 95 ? 19.851 5.393 11.684 1.00 87.50 95 THR A C 1
ATOM 740 O O . THR A 1 95 ? 20.857 4.712 11.866 1.00 87.50 95 THR A O 1
ATOM 743 N N . GLU A 1 96 ? 19.101 5.864 12.680 1.00 89.44 96 GLU A N 1
ATOM 744 C CA . GLU A 1 96 ? 19.388 5.649 14.098 1.00 89.44 96 GLU A CA 1
ATOM 745 C C . GLU A 1 96 ? 18.635 4.428 14.627 1.00 89.44 96 GLU A C 1
ATOM 747 O O . GLU A 1 96 ? 19.201 3.624 15.368 1.00 89.44 96 GLU A O 1
ATOM 752 N N . ASN A 1 97 ? 17.376 4.248 14.210 1.00 89.69 97 ASN A N 1
ATOM 753 C CA . ASN A 1 97 ? 16.551 3.127 14.642 1.00 89.69 97 ASN A CA 1
ATOM 754 C C . ASN A 1 97 ? 16.072 2.250 13.463 1.00 89.69 97 ASN A C 1
ATOM 756 O O . ASN A 1 97 ? 15.093 2.583 12.789 1.00 89.69 97 ASN A O 1
ATOM 760 N N . PRO A 1 98 ? 16.672 1.062 13.251 1.00 89.31 98 PRO A N 1
ATOM 761 C CA . PRO A 1 98 ? 16.339 0.187 12.131 1.00 89.31 98 PRO A CA 1
ATOM 762 C C . PRO A 1 98 ? 14.959 -0.473 12.232 1.00 89.31 98 PRO A C 1
ATOM 764 O O . PRO A 1 98 ? 14.555 -1.124 11.264 1.00 89.31 98 PRO A O 1
ATOM 767 N N . ASP A 1 99 ? 14.222 -0.313 13.332 1.00 92.62 99 ASP A N 1
ATOM 768 C CA . ASP A 1 99 ? 12.820 -0.734 13.445 1.00 92.62 99 ASP A CA 1
ATOM 769 C C . ASP A 1 99 ? 11.864 0.340 12.919 1.00 92.62 99 ASP A C 1
ATOM 771 O O . ASP A 1 99 ? 10.732 0.033 12.547 1.00 92.62 99 ASP A O 1
ATOM 775 N N . ILE A 1 100 ? 12.321 1.589 12.798 1.00 92.56 100 ILE A N 1
ATOM 776 C CA . ILE A 1 100 ? 11.531 2.695 12.263 1.00 92.56 100 ILE A CA 1
ATOM 777 C C . ILE A 1 100 ? 11.603 2.700 10.735 1.00 92.56 100 ILE A C 1
ATOM 779 O O . ILE A 1 100 ? 12.639 2.470 10.101 1.00 92.56 100 ILE A O 1
ATOM 783 N N . ARG A 1 101 ? 10.453 2.940 10.117 1.00 93.56 101 ARG A N 1
ATOM 784 C CA . ARG A 1 101 ? 10.285 3.178 8.691 1.00 93.56 101 ARG A CA 1
ATOM 785 C C . ARG A 1 101 ? 9.728 4.573 8.484 1.00 93.56 101 ARG A C 1
ATOM 787 O O . ARG A 1 101 ? 8.789 4.983 9.168 1.00 93.56 101 ARG A O 1
ATOM 794 N N . ILE A 1 102 ? 10.290 5.268 7.506 1.00 91.88 102 ILE A N 1
ATOM 795 C CA . ILE A 1 102 ? 9.854 6.594 7.084 1.00 91.88 102 ILE A CA 1
ATOM 796 C C . ILE A 1 102 ? 9.267 6.460 5.684 1.00 91.88 102 ILE A C 1
ATOM 798 O O . ILE A 1 102 ? 9.913 5.935 4.777 1.00 91.88 102 ILE A O 1
ATOM 802 N N . VAL A 1 103 ? 8.026 6.907 5.513 1.00 92.25 103 VAL A N 1
ATOM 803 C CA . VAL A 1 103 ? 7.337 6.953 4.225 1.00 92.25 103 VAL A CA 1
ATOM 804 C C . VAL A 1 103 ? 7.407 8.372 3.686 1.00 92.25 103 VAL A C 1
ATOM 806 O O . VAL A 1 103 ? 6.827 9.293 4.258 1.00 92.25 103 VAL A O 1
ATOM 809 N N . HIS A 1 104 ? 8.076 8.529 2.552 1.00 89.06 104 HIS A N 1
ATOM 810 C CA . HIS A 1 104 ? 8.164 9.772 1.801 1.00 89.06 104 HIS A CA 1
ATOM 811 C C . HIS A 1 104 ? 7.167 9.761 0.642 1.00 89.06 104 HIS A C 1
ATOM 813 O O . HIS A 1 104 ? 7.198 8.856 -0.200 1.00 89.06 104 HIS A O 1
ATOM 819 N N . GLN A 1 105 ? 6.314 10.785 0.540 1.00 89.88 105 GLN A N 1
ATOM 820 C CA . GLN A 1 105 ? 5.479 10.966 -0.646 1.00 89.88 105 GLN A CA 1
ATOM 821 C C . GLN A 1 105 ? 6.263 11.682 -1.751 1.00 89.88 105 GLN A C 1
ATOM 823 O O . GLN A 1 105 ? 6.297 12.908 -1.855 1.00 89.88 105 GLN A O 1
ATOM 828 N N . ILE A 1 106 ? 6.879 10.886 -2.619 1.00 86.69 106 ILE A N 1
ATOM 829 C CA . ILE A 1 106 ? 7.709 11.363 -3.727 1.00 86.69 106 ILE A CA 1
ATOM 830 C C . ILE A 1 106 ? 6.865 11.991 -4.841 1.00 86.69 106 ILE A C 1
ATOM 832 O O . ILE A 1 106 ? 7.280 12.954 -5.494 1.00 86.69 106 ILE A O 1
ATOM 836 N N . LYS A 1 107 ? 5.660 11.461 -5.066 1.00 88.38 107 LYS A N 1
ATOM 837 C CA . LYS A 1 107 ? 4.738 11.960 -6.087 1.00 88.38 107 LYS A CA 1
ATOM 838 C C . LYS A 1 107 ? 3.306 11.938 -5.583 1.00 88.38 107 LYS A C 1
ATOM 840 O O . LYS A 1 107 ? 2.873 10.953 -4.994 1.00 88.38 107 LYS A O 1
ATOM 845 N N . ASN A 1 108 ? 2.585 13.008 -5.894 1.00 91.69 108 ASN A N 1
ATOM 846 C CA . ASN A 1 108 ? 1.144 13.113 -5.762 1.00 91.69 108 ASN A CA 1
ATOM 847 C C . ASN A 1 108 ? 0.628 13.979 -6.915 1.00 91.69 108 ASN A C 1
ATOM 849 O O . ASN A 1 108 ? 1.019 15.136 -7.034 1.00 91.69 108 ASN A O 1
ATOM 853 N N . SER A 1 109 ? -0.181 13.406 -7.802 1.00 90.38 109 SER A N 1
ATOM 854 C CA . SER A 1 109 ? -0.779 14.136 -8.927 1.00 90.38 109 SER A CA 1
ATOM 855 C C . SER A 1 109 ? -2.173 14.687 -8.620 1.00 90.38 109 SER A C 1
ATOM 857 O O . SER A 1 109 ? -2.728 15.376 -9.466 1.00 90.38 109 SER A O 1
ATOM 859 N N . LEU A 1 110 ? -2.758 14.359 -7.461 1.00 86.25 110 LEU A N 1
ATOM 860 C CA . LEU A 1 110 ? -4.152 14.686 -7.125 1.00 86.25 110 LEU A CA 1
ATOM 861 C C . LEU A 1 110 ? -4.294 15.629 -5.920 1.00 86.25 110 LEU A C 1
ATOM 863 O O . LEU A 1 110 ? -5.382 16.142 -5.685 1.00 86.25 110 LEU A O 1
ATOM 867 N N . ALA A 1 111 ? -3.224 15.850 -5.157 1.00 86.69 111 ALA A N 1
ATOM 868 C CA . ALA A 1 111 ? -3.197 16.742 -4.000 1.00 86.69 111 ALA A CA 1
ATOM 869 C C . ALA A 1 111 ? -1.752 17.207 -3.717 1.00 86.69 111 ALA A C 1
ATOM 871 O O . ALA A 1 111 ? -0.811 16.667 -4.315 1.00 86.69 111 ALA A O 1
ATOM 872 N N . PRO A 1 112 ? -1.548 18.183 -2.811 1.00 85.94 112 PRO A N 1
ATOM 873 C CA . PRO A 1 112 ? -0.222 18.518 -2.301 1.00 85.94 112 PRO A CA 1
ATOM 874 C C . PRO A 1 112 ? 0.517 17.293 -1.740 1.00 85.94 112 PRO A C 1
ATOM 876 O O . PRO A 1 112 ? -0.086 16.271 -1.395 1.00 85.94 112 PRO A O 1
ATOM 879 N N . ARG A 1 113 ? 1.850 17.381 -1.672 1.00 80.25 113 ARG A N 1
ATOM 880 C CA . ARG A 1 113 ? 2.656 16.335 -1.034 1.00 80.25 113 ARG A CA 1
ATOM 881 C C . ARG A 1 113 ? 2.425 16.373 0.476 1.00 80.25 113 ARG A C 1
ATOM 883 O O . ARG A 1 113 ? 2.566 17.427 1.092 1.00 80.25 113 ARG A O 1
ATOM 890 N N . ALA A 1 114 ? 2.103 15.215 1.032 1.00 80.44 114 ALA A N 1
ATOM 891 C CA . ALA A 1 114 ? 1.968 15.006 2.458 1.00 80.44 114 ALA A CA 1
ATOM 892 C C . ALA A 1 114 ? 3.331 15.055 3.160 1.00 80.44 114 ALA A C 1
ATOM 894 O O . ALA A 1 114 ? 4.378 14.803 2.553 1.00 80.44 114 ALA A O 1
ATOM 895 N N . GLU A 1 115 ? 3.291 15.348 4.457 1.00 85.75 115 GLU A N 1
ATOM 896 C CA . GLU A 1 115 ? 4.436 15.182 5.347 1.00 85.75 115 GLU A CA 1
ATOM 897 C C . GLU A 1 115 ? 4.866 13.711 5.427 1.00 85.75 115 GLU A C 1
ATOM 899 O O . GLU A 1 115 ? 4.113 12.789 5.098 1.00 85.75 115 GLU A O 1
ATOM 904 N N . ASN A 1 116 ? 6.104 13.492 5.869 1.00 89.12 116 ASN A N 1
ATOM 905 C CA . ASN A 1 116 ? 6.624 12.145 6.052 1.00 89.12 116 ASN A CA 1
ATOM 906 C C . ASN A 1 116 ? 5.842 11.421 7.150 1.00 89.12 116 ASN A C 1
ATOM 908 O O . ASN A 1 116 ? 5.617 11.972 8.225 1.00 89.12 116 ASN A O 1
ATOM 912 N N . ILE A 1 117 ? 5.491 10.165 6.892 1.00 91.56 117 ILE A N 1
ATOM 913 C CA . ILE A 1 117 ? 4.804 9.314 7.867 1.00 91.56 117 ILE A CA 1
ATOM 914 C C . ILE A 1 117 ? 5.827 8.368 8.485 1.00 91.56 117 ILE A C 1
ATOM 916 O O . ILE A 1 117 ? 6.628 7.771 7.763 1.00 91.56 117 ILE A O 1
ATOM 920 N N . ARG A 1 118 ? 5.791 8.199 9.809 1.00 92.88 118 ARG A N 1
ATOM 921 C CA . ARG A 1 118 ? 6.681 7.279 10.530 1.00 92.88 118 ARG A CA 1
ATOM 922 C C . ARG A 1 118 ? 5.899 6.152 11.184 1.00 92.88 118 ARG A C 1
ATOM 924 O O . ARG A 1 118 ? 4.880 6.384 11.838 1.00 92.88 118 ARG A O 1
ATOM 931 N N . PHE A 1 119 ? 6.410 4.936 11.053 1.00 94.44 119 PHE A N 1
ATOM 932 C CA . PHE A 1 119 ? 5.909 3.763 11.765 1.00 94.44 119 PHE A CA 1
ATOM 933 C C . PHE A 1 119 ? 7.074 2.880 12.210 1.00 94.44 119 PHE A C 1
ATOM 935 O O . PHE A 1 119 ? 8.119 2.877 11.566 1.00 94.44 119 PHE A O 1
ATOM 942 N N . SER A 1 120 ? 6.914 2.129 13.294 1.00 94.44 120 SER A N 1
ATOM 943 C CA . SER A 1 120 ? 7.854 1.086 13.703 1.00 94.44 120 SER A CA 1
ATOM 944 C C . SER A 1 120 ? 7.316 -0.299 13.356 1.00 94.44 120 SER A C 1
ATOM 946 O O . SER A 1 120 ? 6.106 -0.528 13.331 1.00 94.44 120 SER A O 1
ATOM 948 N N . ILE A 1 121 ? 8.225 -1.228 13.066 1.00 93.06 121 ILE A N 1
ATOM 949 C CA . ILE A 1 121 ? 7.946 -2.664 13.009 1.00 93.06 121 ILE A CA 1
ATOM 950 C C . ILE A 1 121 ? 9.057 -3.381 13.762 1.00 93.06 121 ILE A C 1
ATOM 952 O O . ILE A 1 121 ? 10.193 -3.399 13.292 1.00 93.06 121 ILE A O 1
ATOM 956 N N . SER A 1 122 ? 8.707 -4.018 14.874 1.00 91.94 122 SER A N 1
ATOM 957 C CA . SER A 1 122 ? 9.618 -4.857 15.652 1.00 91.94 122 SER A CA 1
ATOM 958 C C . SER A 1 122 ? 8.994 -6.227 15.938 1.00 91.94 122 SER A C 1
ATOM 960 O O . SER A 1 122 ? 7.779 -6.413 15.835 1.00 91.94 122 SER A O 1
ATOM 962 N N . ALA A 1 123 ? 9.824 -7.219 16.265 1.00 90.88 123 ALA A N 1
ATOM 963 C CA . ALA A 1 123 ? 9.355 -8.584 16.518 1.00 90.88 123 ALA A CA 1
ATOM 964 C C . ALA A 1 123 ? 8.493 -8.697 17.791 1.00 90.88 123 ALA A C 1
ATOM 966 O O . ALA A 1 123 ? 7.611 -9.549 17.860 1.00 90.88 123 ALA A O 1
ATOM 967 N N . ASP A 1 124 ? 8.738 -7.837 18.783 1.00 91.12 124 ASP A N 1
ATOM 968 C CA . ASP A 1 124 ? 8.053 -7.815 20.078 1.00 91.12 124 ASP A CA 1
ATOM 969 C C . ASP A 1 124 ? 6.730 -7.033 20.047 1.00 91.12 124 ASP A C 1
ATOM 971 O O . ASP A 1 124 ? 5.738 -7.480 20.621 1.00 91.12 124 ASP A O 1
ATOM 975 N N . LYS A 1 125 ? 6.695 -5.877 19.371 1.00 87.38 125 LYS A N 1
ATOM 976 C CA . LYS A 1 125 ? 5.536 -4.962 19.364 1.00 87.38 125 LYS A CA 1
ATOM 977 C C . LYS A 1 125 ? 4.726 -4.998 18.072 1.00 87.38 125 LYS A C 1
ATOM 979 O O . LYS A 1 125 ? 3.629 -4.442 18.028 1.00 87.38 125 LYS A O 1
ATOM 984 N N . GLY A 1 126 ? 5.230 -5.652 17.028 1.00 91.31 126 GLY A N 1
ATOM 985 C CA . GLY A 1 126 ? 4.607 -5.636 15.710 1.00 91.31 126 GLY A CA 1
ATOM 986 C C . GLY A 1 126 ? 4.644 -4.240 15.084 1.00 91.31 126 GLY A C 1
ATOM 987 O O . GLY A 1 126 ? 5.585 -3.479 15.288 1.00 91.31 126 GLY A O 1
ATOM 988 N N . PHE A 1 127 ? 3.628 -3.923 14.282 1.00 93.62 127 PHE A N 1
ATOM 989 C CA . PHE A 1 127 ? 3.498 -2.638 13.595 1.00 93.62 127 PHE A CA 1
ATOM 990 C C . PHE A 1 127 ? 2.887 -1.567 14.512 1.00 93.62 127 PHE A C 1
ATOM 992 O O . PHE A 1 127 ? 1.820 -1.798 15.083 1.00 93.62 127 PHE A O 1
ATOM 999 N N . GLN A 1 128 ? 3.498 -0.380 14.588 1.00 90.50 128 GLN A N 1
ATOM 1000 C CA . GLN A 1 128 ? 2.957 0.770 15.324 1.00 90.50 128 GLN A CA 1
ATOM 1001 C C . GLN A 1 128 ? 3.144 2.076 14.545 1.00 90.50 128 GLN A C 1
ATOM 1003 O O . GLN A 1 128 ? 4.216 2.341 14.007 1.00 90.50 128 GLN A O 1
ATOM 1008 N N . TRP A 1 129 ? 2.122 2.934 14.514 1.00 90.75 129 TRP A N 1
ATOM 1009 C CA . TRP A 1 129 ? 2.273 4.299 14.002 1.00 90.75 129 TRP A CA 1
ATOM 1010 C C . TRP A 1 129 ? 3.023 5.156 15.025 1.00 90.75 129 TRP A C 1
ATOM 1012 O O . TRP A 1 129 ? 2.663 5.160 16.197 1.00 90.75 129 TRP A O 1
ATOM 1022 N N . LEU A 1 130 ? 4.044 5.891 14.582 1.00 86.31 130 LEU A N 1
ATOM 1023 C CA . LEU A 1 130 ? 4.796 6.817 15.437 1.00 86.31 130 LEU A CA 1
ATOM 1024 C C . LEU A 1 130 ? 4.354 8.254 15.188 1.00 86.31 130 LEU A C 1
ATOM 1026 O O . LEU A 1 130 ? 4.011 8.983 16.111 1.00 86.31 130 LEU A O 1
ATOM 1030 N N . GLU A 1 131 ? 4.318 8.646 13.916 1.00 74.00 131 GLU A N 1
ATOM 1031 C CA . GLU A 1 131 ? 3.896 9.975 13.498 1.00 74.00 131 GLU A CA 1
ATOM 1032 C C . GLU A 1 131 ? 3.063 9.841 12.230 1.00 74.00 131 GLU A C 1
ATOM 1034 O O . GLU A 1 131 ? 3.576 9.642 11.129 1.00 74.00 131 GLU A O 1
ATOM 1039 N N . CYS A 1 132 ? 1.749 9.926 12.406 1.00 60.22 132 CYS A N 1
ATOM 1040 C CA . CYS A 1 132 ? 0.794 10.093 11.327 1.00 60.22 132 CYS A CA 1
ATOM 1041 C C . CYS A 1 132 ? -0.036 11.323 11.679 1.00 60.22 132 CYS A C 1
ATOM 1043 O O . CYS A 1 132 ? -1.041 11.231 12.383 1.00 60.22 132 CYS A O 1
ATOM 1045 N N . ARG A 1 133 ? 0.425 12.503 11.261 1.00 54.56 133 ARG A N 1
ATOM 1046 C CA . ARG A 1 133 ? -0.445 13.675 11.234 1.00 54.56 133 ARG A CA 1
ATOM 1047 C C . ARG A 1 133 ? -1.129 13.643 9.875 1.00 54.56 133 ARG A C 1
ATOM 1049 O O . ARG A 1 133 ? -0.454 13.898 8.879 1.00 54.56 133 ARG A O 1
ATOM 1056 N N . PRO A 1 134 ? -2.420 13.280 9.776 1.00 48.97 134 PRO A N 1
ATOM 1057 C CA . PRO A 1 134 ? -3.136 13.566 8.549 1.00 48.97 134 PRO A CA 1
ATOM 1058 C C . PRO A 1 134 ? -2.982 15.067 8.321 1.00 48.97 134 PRO A C 1
ATOM 1060 O O . PRO A 1 134 ? -3.334 15.858 9.196 1.00 48.97 134 PRO A O 1
ATOM 1063 N N . GLN A 1 135 ? -2.405 15.451 7.179 1.00 45.44 135 GLN A N 1
ATOM 1064 C CA . GLN A 1 135 ? -2.589 16.799 6.666 1.00 45.44 135 GLN A CA 1
ATOM 1065 C C . GLN A 1 135 ? -4.105 16.937 6.566 1.00 45.44 135 GLN A C 1
ATOM 1067 O O . GLN A 1 135 ? -4.744 16.322 5.708 1.00 45.44 135 GLN A O 1
ATOM 1072 N N . SER A 1 136 ? -4.701 17.632 7.531 1.00 39.41 136 SER A N 1
ATOM 1073 C CA . SER A 1 136 ? -6.051 18.132 7.397 1.00 39.41 136 SER A CA 1
ATOM 1074 C C . SER A 1 136 ? -6.078 18.796 6.031 1.00 39.41 136 SER A C 1
ATOM 1076 O O . SER A 1 136 ? -5.246 19.658 5.752 1.00 39.41 136 SER A O 1
ATOM 1078 N N . PHE A 1 137 ? -6.959 18.339 5.141 1.00 39.59 137 PHE A N 1
ATOM 1079 C CA . PHE A 1 137 ? -7.310 19.130 3.975 1.00 39.59 137 PHE A CA 1
ATOM 1080 C C . PHE A 1 137 ? -7.894 20.426 4.543 1.00 39.59 137 PHE A C 1
ATOM 1082 O O . PHE A 1 137 ? -9.075 20.493 4.879 1.00 39.59 137 PHE A O 1
ATOM 1089 N N . GLU A 1 138 ? -7.029 21.416 4.755 1.00 39.16 138 GLU A N 1
ATOM 1090 C CA . GLU A 1 138 ? -7.363 22.765 5.182 1.00 39.16 138 GLU A CA 1
ATOM 1091 C C . GLU A 1 138 ? -8.143 23.411 4.042 1.00 39.16 138 GLU A C 1
ATOM 1093 O O . GLU A 1 138 ? -7.595 24.086 3.184 1.00 39.16 138 GLU A O 1
ATOM 1098 N N . ASN A 1 139 ? -9.429 23.079 3.981 1.00 37.97 139 ASN A N 1
ATOM 1099 C CA . ASN A 1 139 ? -10.494 23.842 3.337 1.00 37.97 139 ASN A CA 1
ATOM 1100 C C . ASN A 1 139 ? -11.865 23.544 3.968 1.00 37.97 139 ASN A C 1
ATOM 1102 O O . ASN A 1 139 ? -12.902 23.930 3.436 1.00 37.97 139 ASN A O 1
ATOM 1106 N N . GLN A 1 140 ? -11.891 22.906 5.138 1.00 39.53 140 GLN A N 1
ATOM 1107 C CA . GLN A 1 140 ? -13.035 22.961 6.036 1.00 39.53 140 GLN A CA 1
ATOM 1108 C C . GLN A 1 140 ? -12.546 23.629 7.313 1.00 39.53 140 GLN A C 1
ATOM 1110 O O . GLN A 1 140 ? -11.482 23.284 7.827 1.00 39.53 140 GLN A O 1
ATOM 1115 N N . LYS A 1 141 ? -13.280 24.656 7.753 1.00 40.25 141 LYS A N 1
ATOM 1116 C CA . LYS A 1 141 ? -13.051 25.373 9.013 1.00 40.25 141 LYS A CA 1
ATOM 1117 C C . LYS A 1 141 ? -12.692 24.356 10.105 1.00 40.25 141 LYS A C 1
ATOM 1119 O O . LYS A 1 141 ? -13.322 23.300 10.123 1.00 40.25 141 LYS A O 1
ATOM 1124 N N . PRO A 1 142 ? -11.712 24.631 10.981 1.00 39.88 142 PRO A N 1
ATOM 1125 C CA . PRO A 1 142 ? -11.345 23.691 12.024 1.00 39.88 142 PRO A CA 1
ATOM 1126 C C . PRO A 1 142 ? -12.558 23.504 12.933 1.00 39.88 142 PRO A C 1
ATOM 1128 O O . PRO A 1 142 ? -12.837 24.350 13.783 1.00 39.88 142 PRO A O 1
ATOM 1131 N N . ASP A 1 143 ? -13.288 22.405 12.755 1.00 45.25 143 ASP A N 1
ATOM 1132 C CA . ASP A 1 143 ? -14.074 21.874 13.852 1.00 45.25 143 ASP A CA 1
ATOM 1133 C C . ASP A 1 143 ? -13.056 21.590 14.949 1.00 45.25 143 ASP A C 1
ATOM 1135 O O . ASP A 1 143 ? -12.105 20.822 14.763 1.00 45.25 143 ASP A O 1
ATOM 1139 N N . ARG A 1 144 ? -13.191 22.319 16.062 1.00 51.94 144 ARG A N 1
ATOM 1140 C CA . ARG A 1 144 ? -12.451 22.058 17.296 1.00 51.94 144 ARG A CA 1
ATOM 1141 C C . ARG A 1 144 ? -12.386 20.546 17.475 1.00 51.94 144 ARG A C 1
ATOM 1143 O O . ARG A 1 144 ? -13.433 19.899 17.490 1.00 51.94 144 ARG A O 1
ATOM 1150 N N . LYS A 1 145 ? -11.179 19.983 17.622 1.00 57.00 145 LYS A N 1
ATOM 1151 C CA . LYS A 1 145 ? -11.062 18.608 18.116 1.00 57.00 145 LYS A CA 1
ATOM 1152 C C . LYS A 1 145 ? -11.941 18.522 19.367 1.00 57.00 145 LYS A C 1
ATOM 1154 O O . LYS A 1 145 ? -11.763 19.373 20.239 1.00 57.00 145 LYS A O 1
ATOM 1159 N N . PRO A 1 146 ? -12.895 17.582 19.440 1.00 63.84 146 PRO A N 1
ATOM 1160 C CA . PRO A 1 146 ? -13.711 17.446 20.631 1.00 63.84 146 PRO A CA 1
ATOM 1161 C C . PRO A 1 146 ? -12.773 17.174 21.810 1.00 63.84 146 PRO A C 1
ATOM 1163 O O . PRO A 1 146 ? -12.019 16.199 21.810 1.00 63.84 146 PRO A O 1
ATOM 1166 N N . GLU A 1 147 ? -12.751 18.097 22.767 1.00 75.44 147 GLU A N 1
ATOM 1167 C CA . GLU A 1 147 ? -12.113 17.873 24.055 1.00 75.44 147 GLU A CA 1
ATOM 1168 C C . GLU A 1 147 ? -13.020 16.938 24.850 1.00 75.44 147 GLU A C 1
ATOM 1170 O O . GLU A 1 147 ? -14.231 17.143 24.930 1.00 75.44 147 GLU A O 1
ATOM 1175 N N . PHE A 1 148 ? -12.431 15.879 25.394 1.00 83.44 148 PHE A N 1
ATOM 1176 C CA . PHE A 1 148 ? -13.137 14.920 26.229 1.00 83.44 148 PHE A CA 1
ATOM 1177 C C . PHE A 1 148 ? -12.595 15.043 27.644 1.00 83.44 148 PHE A C 1
ATOM 1179 O O . PHE A 1 148 ? -11.385 14.971 27.855 1.00 83.44 148 PHE A O 1
ATOM 1186 N N . GLU A 1 149 ? -13.490 15.181 28.613 1.00 81.75 149 GLU A N 1
ATOM 1187 C CA . GLU A 1 149 ? -13.139 15.257 30.033 1.00 81.75 149 GLU A CA 1
ATOM 1188 C C . GLU A 1 149 ? -12.794 13.871 30.598 1.00 81.75 149 GLU A C 1
ATOM 1190 O O . GLU A 1 149 ? -12.181 13.754 31.656 1.00 81.75 149 GLU A O 1
ATOM 1195 N N . SER A 1 150 ? -13.176 12.798 29.892 1.00 88.38 150 SER A N 1
ATOM 1196 C CA . SER A 1 150 ? -12.895 11.420 30.293 1.00 88.38 150 SER A CA 1
ATOM 1197 C C . SER A 1 150 ? -12.672 10.475 29.112 1.00 88.38 150 SER A C 1
ATOM 1199 O O . SER A 1 150 ? -13.203 10.645 28.011 1.00 88.38 150 SER A O 1
ATOM 1201 N N . GLU A 1 151 ? -11.938 9.395 29.382 1.00 89.19 151 GLU A N 1
ATOM 1202 C CA . GLU A 1 151 ? -11.750 8.269 28.461 1.00 89.19 151 GLU A CA 1
ATOM 1203 C C . GLU A 1 151 ? -13.092 7.632 28.049 1.00 89.19 151 GLU A C 1
ATOM 1205 O O . GLU A 1 151 ? -13.252 7.171 26.921 1.00 89.19 151 GLU A O 1
ATOM 1210 N N . GLN A 1 152 ? -14.087 7.661 28.944 1.00 90.19 152 GLN A N 1
ATOM 1211 C CA . GLN A 1 152 ? -15.445 7.165 28.702 1.00 90.19 152 GLN A CA 1
ATOM 1212 C C . GLN A 1 152 ? -16.178 7.999 27.647 1.00 90.19 152 GLN A C 1
ATOM 1214 O O . GLN A 1 152 ? -16.708 7.441 26.688 1.00 90.19 152 GLN A O 1
ATOM 1219 N N . GLN A 1 153 ? -16.166 9.331 27.774 1.00 90.06 153 GLN A N 1
ATOM 1220 C CA . GLN A 1 153 ? -16.755 10.231 26.774 1.00 90.06 153 GLN A CA 1
ATOM 1221 C C . GLN A 1 153 ? -16.087 10.047 25.405 1.00 90.06 153 GLN A C 1
ATOM 1223 O O . GLN A 1 153 ? -16.772 9.952 24.383 1.00 90.06 153 GLN A O 1
ATOM 1228 N N . LYS A 1 154 ? -14.754 9.915 25.396 1.00 91.56 154 LYS A N 1
ATOM 1229 C CA . LYS A 1 154 ? -13.973 9.648 24.184 1.00 91.56 154 LYS A CA 1
ATOM 1230 C C . LYS A 1 154 ? -14.379 8.326 23.526 1.00 91.56 154 LYS A C 1
ATOM 1232 O O . LYS A 1 154 ? -14.580 8.269 22.313 1.00 91.56 154 LYS A O 1
ATOM 1237 N N . ALA A 1 155 ? -14.558 7.273 24.323 1.00 93.50 155 ALA A N 1
ATOM 1238 C CA . ALA A 1 155 ? -15.017 5.973 23.850 1.00 93.50 155 ALA A CA 1
ATOM 1239 C C . ALA A 1 155 ? -16.435 6.032 23.259 1.00 93.50 155 ALA A C 1
ATOM 1241 O O . ALA A 1 155 ? -16.653 5.492 22.177 1.00 93.50 155 ALA A O 1
ATOM 1242 N N . VAL A 1 156 ? -17.382 6.714 23.920 1.00 92.44 156 VAL A N 1
ATOM 1243 C CA . VAL A 1 156 ? -18.763 6.878 23.423 1.00 92.44 156 VAL A CA 1
ATOM 1244 C C . VAL A 1 156 ? -18.762 7.569 22.063 1.00 92.44 156 VAL A C 1
ATOM 1246 O O . VAL A 1 156 ? -19.416 7.097 21.131 1.00 92.44 156 VAL A O 1
ATOM 1249 N N . TYR A 1 157 ? -18.015 8.669 21.940 1.00 93.25 157 TYR A N 1
ATOM 1250 C CA . TYR A 1 157 ? -17.908 9.426 20.696 1.00 93.25 157 TYR A CA 1
ATOM 1251 C C . TYR A 1 157 ? -17.375 8.555 19.555 1.00 93.25 157 TYR A C 1
ATOM 1253 O O . TYR A 1 157 ? -18.019 8.427 18.514 1.00 93.25 157 TYR A O 1
ATOM 1261 N N . TRP A 1 158 ? -16.232 7.900 19.766 1.00 93.00 158 TRP A N 1
ATOM 1262 C CA . TRP A 1 158 ? -15.593 7.115 18.715 1.00 93.00 158 TRP A CA 1
ATOM 1263 C C . TRP A 1 158 ? -16.371 5.851 18.350 1.00 93.00 158 TRP A C 1
ATOM 1265 O O . TRP A 1 158 ? -16.446 5.521 17.170 1.00 93.00 158 TRP A O 1
ATOM 1275 N N . ILE A 1 159 ? -17.004 5.169 19.311 1.00 93.44 159 ILE A N 1
ATOM 1276 C CA . ILE A 1 159 ? -17.852 4.002 19.020 1.00 93.44 159 ILE A CA 1
ATOM 1277 C C . ILE A 1 159 ? -19.036 4.403 18.135 1.00 93.44 159 ILE A C 1
ATOM 1279 O O . ILE A 1 159 ? -19.300 3.714 17.150 1.00 93.44 159 ILE A O 1
ATOM 1283 N N . LYS A 1 160 ? -19.710 5.527 18.429 1.00 91.12 160 LYS A N 1
ATOM 1284 C CA . LYS A 1 160 ? -20.770 6.061 17.555 1.00 91.12 160 LYS A CA 1
ATOM 1285 C C . LYS A 1 160 ? -20.219 6.362 16.167 1.00 91.12 160 LYS A C 1
ATOM 1287 O O . LYS A 1 160 ? -20.726 5.828 15.187 1.00 91.12 160 LYS A O 1
ATOM 1292 N N . HIS A 1 161 ? -19.131 7.126 16.104 1.00 89.31 161 HIS A N 1
ATOM 1293 C CA . HIS A 1 161 ? -18.530 7.551 14.846 1.00 89.31 161 HIS A CA 1
ATOM 1294 C C . HIS A 1 161 ? -18.089 6.377 13.956 1.00 89.31 161 HIS A C 1
ATOM 1296 O O . HIS A 1 161 ? -18.254 6.403 12.738 1.00 89.31 161 HIS A O 1
ATOM 1302 N N . PHE A 1 162 ? -17.542 5.309 14.540 1.00 92.38 162 PHE A N 1
ATOM 1303 C CA . PHE A 1 162 ? -17.127 4.133 13.775 1.00 92.38 162 PHE A CA 1
ATOM 1304 C C . PHE A 1 162 ? -18.308 3.333 13.227 1.00 92.38 162 PHE A C 1
ATOM 1306 O O . PHE A 1 162 ? -18.191 2.780 12.134 1.00 92.38 162 PHE A O 1
ATOM 1313 N N . LEU A 1 163 ? -19.428 3.297 13.950 1.00 91.88 163 LEU A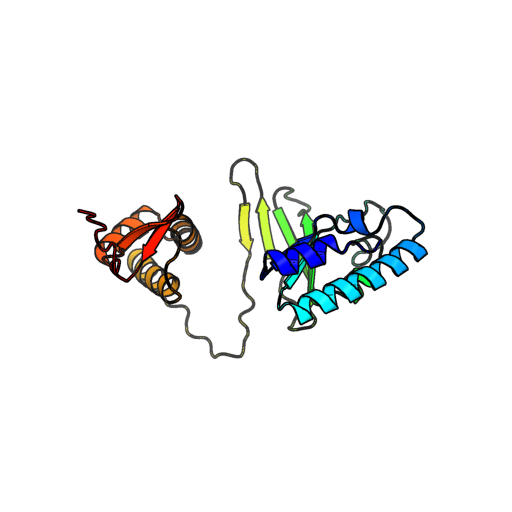 N 1
ATOM 1314 C CA . LEU A 1 163 ? -20.627 2.555 13.558 1.00 91.88 163 LEU A CA 1
ATOM 1315 C C . LEU A 1 163 ? -21.601 3.374 12.689 1.00 91.88 163 LEU A C 1
ATOM 1317 O O . LEU A 1 163 ? -22.528 2.798 12.127 1.00 91.88 163 LEU A O 1
ATOM 1321 N N . GLU A 1 164 ? -21.372 4.680 12.491 1.00 88.31 164 GLU A N 1
ATOM 1322 C CA . GLU A 1 164 ? -22.152 5.532 11.567 1.00 88.31 164 GLU A CA 1
ATOM 1323 C C . GLU A 1 164 ? -22.178 4.989 10.131 1.00 88.31 164 GLU A C 1
ATOM 1325 O O . GLU A 1 164 ? -23.160 5.156 9.411 1.00 88.31 164 GLU A O 1
ATOM 1330 N N . LYS A 1 165 ? -21.093 4.331 9.701 1.00 81.00 165 LYS A N 1
ATOM 1331 C CA . LYS A 1 165 ? -20.949 3.767 8.347 1.00 81.00 165 LYS A CA 1
ATOM 1332 C C . LYS A 1 165 ? -21.353 2.291 8.263 1.00 81.00 165 LYS A C 1
ATOM 1334 O O . LYS A 1 165 ? -21.101 1.655 7.240 1.00 81.00 165 LYS A O 1
ATOM 1339 N N . GLY A 1 166 ? -21.971 1.765 9.320 1.00 88.75 166 GLY A N 1
ATOM 1340 C CA . GLY A 1 166 ? -22.400 0.378 9.446 1.00 88.75 166 GLY A CA 1
ATOM 1341 C C . GLY A 1 166 ? -21.494 -0.465 10.341 1.00 88.75 166 GLY A C 1
ATOM 1342 O O . GLY A 1 166 ? -20.585 0.030 11.009 1.00 88.75 166 GLY A O 1
ATOM 1343 N N . ASP A 1 167 ? -21.770 -1.766 10.349 1.00 93.31 167 ASP A N 1
ATOM 1344 C CA . ASP A 1 167 ? -21.139 -2.713 11.263 1.00 93.31 167 ASP A CA 1
ATOM 1345 C C . ASP A 1 167 ? -19.631 -2.829 11.044 1.00 93.31 167 ASP A C 1
ATOM 1347 O O . ASP A 1 167 ? -19.137 -2.966 9.920 1.00 93.31 167 ASP A O 1
ATOM 1351 N N . MET A 1 168 ? -18.888 -2.874 12.145 1.00 93.81 168 MET A N 1
ATOM 1352 C CA . MET A 1 168 ? -17.432 -2.975 12.121 1.00 93.81 168 MET A CA 1
ATOM 1353 C C . MET A 1 168 ? -16.958 -4.152 12.967 1.00 93.81 168 MET A C 1
ATOM 1355 O O . MET A 1 168 ? -17.581 -4.530 13.961 1.00 93.81 168 MET A O 1
ATOM 1359 N N . SER A 1 169 ? -15.853 -4.777 12.555 1.00 94.56 169 SER A N 1
ATOM 1360 C CA . SER A 1 169 ? -15.319 -5.919 13.295 1.00 94.56 169 SER A CA 1
ATOM 1361 C C . SER A 1 169 ? -14.830 -5.491 14.682 1.00 94.56 169 SER A C 1
ATOM 1363 O O . SER A 1 169 ? -14.199 -4.445 14.833 1.00 94.56 169 SER A O 1
ATOM 1365 N N . ALA A 1 170 ? -15.069 -6.324 15.696 1.00 93.19 170 ALA A N 1
ATOM 1366 C CA . ALA A 1 170 ? -14.690 -6.031 17.077 1.00 93.19 170 ALA A CA 1
ATOM 1367 C C . ALA A 1 170 ? -13.186 -5.732 17.209 1.00 93.19 170 ALA A C 1
ATOM 1369 O O . ALA A 1 170 ? -12.794 -4.806 17.913 1.00 93.19 170 ALA A O 1
ATOM 1370 N N . ASN A 1 171 ? -12.343 -6.487 16.494 1.00 90.69 171 ASN A N 1
ATOM 1371 C CA . ASN A 1 171 ? -10.895 -6.272 16.490 1.00 90.69 171 ASN A CA 1
ATOM 1372 C C . ASN A 1 171 ? -10.522 -4.896 15.933 1.00 90.69 171 ASN A C 1
ATOM 1374 O O . ASN A 1 171 ? -9.680 -4.218 16.510 1.00 90.69 171 ASN A O 1
ATOM 1378 N N . GLU A 1 172 ? -11.160 -4.475 14.840 1.00 91.19 172 GLU A N 1
ATOM 1379 C CA . GLU A 1 172 ? -10.894 -3.175 14.231 1.00 91.19 172 GLU A CA 1
ATOM 1380 C C . GLU A 1 172 ? -11.326 -2.023 15.141 1.00 91.19 172 GLU A C 1
ATOM 1382 O O . GLU A 1 172 ? -10.557 -1.081 15.321 1.00 91.19 172 GLU A O 1
ATOM 1387 N N . ILE A 1 173 ? -12.494 -2.126 15.786 1.00 93.06 173 ILE A N 1
ATOM 1388 C CA . ILE A 1 173 ? -12.945 -1.124 16.761 1.00 93.06 173 ILE A CA 1
ATOM 1389 C C . ILE A 1 173 ? -11.955 -1.015 17.920 1.00 93.06 173 ILE A C 1
ATOM 1391 O O . ILE A 1 173 ? -11.558 0.093 18.272 1.00 93.06 173 ILE A O 1
ATOM 1395 N N . TYR A 1 174 ? -11.510 -2.141 18.489 1.00 92.44 174 TYR A N 1
ATOM 1396 C CA . TYR A 1 174 ? -10.525 -2.109 19.571 1.00 92.44 174 TYR A CA 1
ATOM 1397 C C . TYR A 1 174 ? -9.204 -1.471 19.140 1.00 92.44 174 TYR A C 1
ATOM 1399 O O . TYR A 1 174 ? -8.665 -0.675 19.897 1.00 92.44 174 TYR A O 1
ATOM 1407 N N . CYS A 1 175 ? -8.698 -1.774 17.942 1.00 88.81 175 CYS A N 1
ATOM 1408 C CA . CYS A 1 175 ? -7.481 -1.143 17.428 1.00 88.81 175 CYS A CA 1
ATOM 1409 C C . CYS A 1 175 ? -7.650 0.370 17.238 1.00 88.81 175 CYS A C 1
ATOM 1411 O O . CYS A 1 175 ? -6.755 1.136 17.580 1.00 88.81 175 CYS A O 1
ATOM 1413 N N . ARG A 1 176 ? -8.793 0.819 16.709 1.00 90.94 176 ARG A N 1
ATOM 1414 C CA . ARG A 1 176 ? -9.050 2.252 16.509 1.00 90.94 176 ARG A CA 1
ATOM 1415 C C . ARG A 1 176 ? -9.223 3.002 17.830 1.00 90.94 176 ARG A C 1
ATOM 1417 O O . ARG A 1 176 ? -8.725 4.111 17.951 1.00 90.94 176 ARG A O 1
ATOM 1424 N N . LEU A 1 177 ? -9.885 2.395 18.814 1.00 91.62 177 LEU A N 1
ATOM 1425 C CA . LEU A 1 177 ? -10.020 2.958 20.159 1.00 91.62 177 LEU A CA 1
ATOM 1426 C C . LEU A 1 177 ? -8.671 3.050 20.882 1.00 91.62 177 LEU A C 1
AT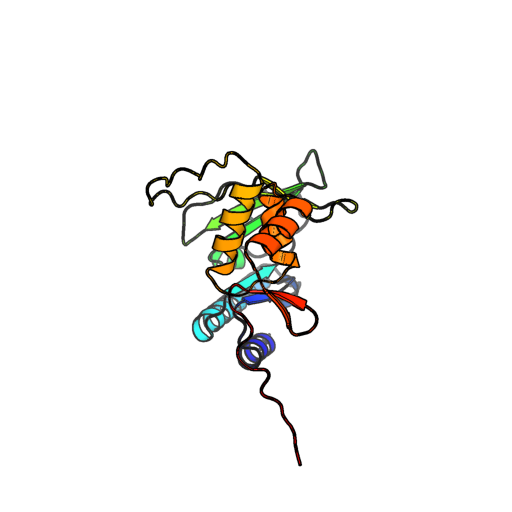OM 1428 O O . LEU A 1 177 ? -8.389 4.068 21.504 1.00 91.62 177 LEU A O 1
ATOM 1432 N N . ASP A 1 178 ? -7.816 2.038 20.742 1.00 88.75 178 ASP A N 1
ATOM 1433 C CA . ASP A 1 178 ? -6.470 2.029 21.328 1.00 88.75 178 ASP A CA 1
ATOM 1434 C C . ASP A 1 178 ? -5.580 3.140 20.742 1.00 88.75 178 ASP A C 1
ATOM 1436 O O . ASP A 1 178 ? -4.927 3.865 21.488 1.00 88.75 178 ASP A O 1
ATOM 1440 N N . ASN A 1 179 ? -5.653 3.375 19.424 1.00 85.56 179 ASN A N 1
ATOM 1441 C CA . ASN A 1 179 ? -4.987 4.514 18.769 1.00 85.56 179 ASN A CA 1
ATOM 1442 C C . ASN A 1 179 ? -5.473 5.875 19.296 1.00 85.56 179 ASN A C 1
ATOM 1444 O O . ASN A 1 179 ? -4.746 6.864 19.252 1.00 85.56 179 ASN A O 1
ATOM 1448 N N . GLU A 1 180 ? -6.703 5.917 19.801 1.00 87.25 180 GLU A N 1
ATOM 1449 C CA . GLU A 1 180 ? -7.307 7.079 20.444 1.00 87.25 180 GLU A CA 1
ATOM 1450 C C . GLU A 1 180 ? -7.064 7.100 21.965 1.00 87.25 180 GLU A C 1
ATOM 1452 O O . GLU A 1 180 ? -7.618 7.943 22.668 1.00 87.25 180 GLU A O 1
ATOM 1457 N N . GLY A 1 181 ? -6.227 6.213 22.506 1.00 88.06 181 GLY A N 1
ATOM 1458 C CA . GLY A 1 181 ? -5.910 6.151 23.934 1.00 88.06 181 GLY A CA 1
ATOM 1459 C C . GLY A 1 181 ? -7.056 5.633 24.808 1.00 88.06 181 GLY A C 1
ATOM 1460 O O . GLY A 1 181 ? -7.078 5.909 26.004 1.00 88.06 181 GLY A O 1
ATOM 1461 N N . VAL A 1 182 ? -8.019 4.911 24.227 1.00 91.88 182 VAL A N 1
ATOM 1462 C CA . VAL A 1 182 ? -9.114 4.260 24.954 1.00 91.88 182 VAL A CA 1
ATOM 1463 C C . VAL A 1 182 ? -8.756 2.798 25.215 1.00 91.88 182 VAL A C 1
ATOM 1465 O O . VAL A 1 182 ? -8.636 1.977 24.306 1.00 91.88 182 VAL A O 1
ATOM 1468 N N . SER A 1 183 ? -8.658 2.446 26.488 1.00 91.38 183 SER A N 1
ATOM 1469 C CA . SER A 1 183 ? -8.391 1.101 26.971 1.00 91.38 183 SER A CA 1
ATOM 1470 C C . SER A 1 183 ? -9.515 0.123 26.622 1.00 91.38 183 SER A C 1
ATOM 1472 O O . SER A 1 183 ? -10.713 0.431 26.623 1.00 91.38 183 SER A O 1
ATOM 1474 N N . LYS A 1 184 ? -9.144 -1.149 26.432 1.00 92.38 184 LYS A N 1
ATOM 1475 C CA . LYS A 1 184 ? -10.111 -2.238 26.199 1.00 92.38 184 LYS A CA 1
ATOM 1476 C C . LYS A 1 184 ? -11.142 -2.377 27.321 1.00 92.38 184 LYS A C 1
ATOM 1478 O O . LYS A 1 184 ? -12.257 -2.831 27.060 1.00 92.38 184 LYS A O 1
ATOM 1483 N N . ARG A 1 185 ? -10.779 -2.022 28.560 1.00 95.50 185 ARG A N 1
ATOM 1484 C CA . ARG A 1 185 ? -11.693 -2.034 29.710 1.00 95.50 185 ARG A CA 1
ATOM 1485 C C . ARG A 1 185 ? -12.814 -1.015 29.506 1.00 95.50 185 ARG A C 1
ATOM 1487 O O . ARG A 1 185 ? -13.978 -1.405 29.564 1.00 95.50 185 ARG A O 1
ATOM 1494 N N . VAL A 1 186 ? -12.463 0.239 29.212 1.00 93.38 186 VAL A N 1
ATOM 1495 C CA . VAL A 1 186 ? -13.435 1.315 28.969 1.00 93.38 186 VAL A CA 1
ATOM 1496 C C . VAL A 1 186 ? -14.274 1.017 27.730 1.00 93.38 186 VAL A C 1
ATOM 1498 O O . VAL A 1 186 ? -15.496 1.098 27.792 1.00 93.38 186 VAL A O 1
ATOM 1501 N N . ALA A 1 187 ? -13.655 0.538 26.649 1.00 94.38 187 ALA A N 1
ATOM 1502 C CA . ALA A 1 187 ? -14.369 0.141 25.437 1.00 94.38 187 ALA A CA 1
ATOM 1503 C C . ALA A 1 187 ? -15.445 -0.934 25.689 1.00 94.38 187 ALA A C 1
ATOM 1505 O O . ALA A 1 187 ? -16.540 -0.849 25.142 1.00 94.38 187 ALA A O 1
ATOM 1506 N N . ARG A 1 188 ? -15.166 -1.953 26.520 1.00 94.31 188 ARG A N 1
ATOM 1507 C CA . ARG A 1 188 ? -16.147 -3.004 26.868 1.00 94.31 188 ARG A CA 1
ATOM 1508 C C . ARG A 1 188 ? -17.298 -2.473 27.716 1.00 94.31 188 ARG A C 1
ATOM 1510 O O . ARG A 1 188 ? -18.444 -2.855 27.482 1.00 94.31 188 ARG A O 1
ATOM 1517 N N . MET A 1 189 ? -16.981 -1.628 28.690 1.00 94.88 189 MET A N 1
ATOM 1518 C CA . MET A 1 189 ? -17.966 -1.003 29.568 1.00 94.88 189 MET A CA 1
ATOM 1519 C C . MET A 1 189 ? -18.911 -0.114 28.754 1.00 94.88 189 MET A C 1
ATOM 1521 O O . MET A 1 189 ? -20.108 -0.372 28.732 1.00 94.88 189 MET A O 1
ATOM 1525 N N . VAL A 1 190 ? -18.362 0.807 27.958 1.00 95.25 190 VAL A N 1
ATOM 1526 C CA . VAL A 1 190 ? -19.136 1.720 27.104 1.00 95.25 190 VAL A CA 1
ATOM 1527 C C . VAL A 1 190 ? -19.946 0.971 26.051 1.00 95.25 190 VAL A C 1
ATOM 1529 O O . VAL A 1 190 ? -21.109 1.283 25.835 1.00 95.25 190 VAL A O 1
ATOM 1532 N N . LYS A 1 191 ? -19.381 -0.069 25.430 1.00 94.00 191 LYS A N 1
ATOM 1533 C CA . LYS A 1 191 ? -20.129 -0.954 24.525 1.00 94.00 191 LYS A CA 1
ATOM 1534 C C . LYS A 1 191 ? -21.382 -1.530 25.202 1.00 94.00 191 LYS A C 1
ATOM 1536 O O . LYS A 1 191 ? -22.435 -1.590 24.573 1.00 94.00 191 LYS A O 1
ATOM 1541 N N . THR A 1 192 ? -21.249 -1.972 26.453 1.00 92.69 192 THR A N 1
ATOM 1542 C CA . THR A 1 192 ? -22.356 -2.552 27.229 1.00 92.69 192 THR A CA 1
ATOM 1543 C C . THR A 1 192 ? -23.393 -1.486 27.573 1.00 92.69 192 THR A C 1
ATOM 1545 O O . THR A 1 192 ? -24.577 -1.702 27.341 1.00 92.69 192 THR A O 1
ATOM 1548 N N . GLU A 1 193 ? -22.950 -0.320 28.046 1.00 92.50 193 GLU A N 1
ATOM 1549 C CA . GLU A 1 193 ? -23.812 0.826 28.374 1.00 92.50 193 GLU A CA 1
ATOM 1550 C C . GLU A 1 193 ? -24.576 1.360 27.157 1.00 92.50 193 GLU A C 1
ATOM 1552 O O . GLU A 1 193 ? -25.743 1.724 27.261 1.00 92.50 193 GLU A O 1
ATOM 1557 N N . MET A 1 194 ? -23.936 1.372 25.988 1.00 92.06 194 MET A N 1
ATOM 1558 C CA . MET A 1 194 ? -24.539 1.812 24.732 1.00 92.06 194 MET A CA 1
ATOM 1559 C C . MET A 1 194 ? -25.455 0.763 24.086 1.00 92.06 194 MET A C 1
ATOM 1561 O O . MET A 1 194 ? -26.035 1.044 23.040 1.00 92.06 194 MET A O 1
ATOM 1565 N N . GLY A 1 195 ? -25.558 -0.446 24.648 1.00 91.00 195 GLY A N 1
ATOM 1566 C CA . GLY A 1 195 ? -26.366 -1.520 24.067 1.00 91.00 195 GLY A CA 1
ATOM 1567 C C . GLY A 1 195 ? -25.864 -1.998 22.700 1.00 91.00 195 GLY A C 1
ATOM 1568 O O . GLY A 1 195 ? -26.653 -2.472 21.891 1.00 91.00 195 GLY A O 1
ATOM 1569 N N . ILE A 1 196 ? -24.561 -1.873 22.419 1.00 93.56 196 ILE A N 1
ATOM 1570 C CA . ILE A 1 196 ? -23.992 -2.285 21.131 1.00 93.56 196 ILE A CA 1
ATOM 1571 C C . ILE A 1 196 ? -24.062 -3.807 20.993 1.00 93.56 196 ILE A C 1
ATOM 1573 O O . ILE A 1 196 ? -23.428 -4.559 21.749 1.00 93.56 196 ILE A O 1
ATOM 1577 N N . HIS A 1 197 ? -24.792 -4.257 19.977 1.00 91.31 197 HIS A N 1
ATOM 1578 C CA . HIS A 1 197 ? -24.995 -5.666 19.687 1.00 91.31 197 HIS A CA 1
ATOM 1579 C C . HIS A 1 197 ? -23.727 -6.305 19.136 1.00 91.31 197 HIS A C 1
ATOM 1581 O O . HIS A 1 197 ? -22.927 -5.676 18.442 1.00 91.31 197 HIS A O 1
ATOM 1587 N N . CYS A 1 198 ? -23.534 -7.583 19.456 1.00 91.31 198 CYS A N 1
ATOM 1588 C CA . CYS A 1 198 ? -22.440 -8.378 18.926 1.00 91.31 198 CYS A CA 1
ATOM 1589 C C . CYS A 1 198 ? -22.952 -9.633 18.266 1.00 91.31 198 CYS A C 1
ATOM 1591 O O . CYS A 1 198 ? -23.611 -10.441 18.912 1.00 91.31 198 CYS A O 1
ATOM 1593 N N . TYR A 1 199 ? -22.555 -9.818 17.017 1.00 92.00 199 TYR A N 1
ATOM 1594 C CA . TYR A 1 199 ? -22.896 -10.998 16.248 1.00 92.00 199 TYR A CA 1
ATOM 1595 C C . TYR A 1 199 ? -21.660 -11.554 15.547 1.00 92.00 199 TYR A C 1
ATOM 1597 O O . TYR A 1 199 ? -20.628 -10.880 15.411 1.00 92.00 199 TYR A O 1
ATOM 1605 N N . GLN A 1 200 ? -21.748 -12.812 15.127 1.00 92.44 200 GLN A N 1
ATOM 1606 C CA . GLN A 1 200 ? -20.661 -13.499 14.450 1.00 92.44 200 GLN A CA 1
ATOM 1607 C C . GLN A 1 200 ? -21.013 -13.734 12.981 1.00 92.44 200 GLN A C 1
ATOM 1609 O O . GLN A 1 200 ? -21.982 -14.408 12.657 1.00 92.44 200 GLN A O 1
ATOM 1614 N N . LYS A 1 201 ? -20.167 -13.242 12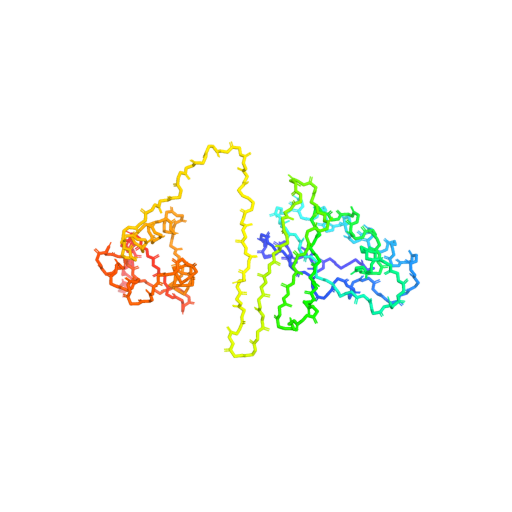.072 1.00 89.06 201 LYS A N 1
ATOM 1615 C CA . LYS A 1 201 ? -20.296 -13.452 10.624 1.00 89.06 201 LYS A CA 1
ATOM 1616 C C . LYS A 1 201 ? -18.984 -13.975 10.067 1.00 89.06 201 LYS A C 1
ATOM 1618 O O . LYS A 1 201 ? -17.930 -13.377 10.279 1.00 89.06 201 LYS A O 1
ATOM 1623 N N . LYS A 1 202 ? -19.026 -15.115 9.366 1.00 89.06 202 LYS A N 1
ATOM 1624 C CA . LYS A 1 202 ? -17.837 -15.771 8.777 1.00 89.06 202 LYS A CA 1
ATOM 1625 C C . LYS A 1 202 ? -16.672 -15.917 9.785 1.00 89.06 202 LYS A C 1
ATOM 1627 O O . LYS A 1 202 ? -15.531 -15.586 9.474 1.00 89.06 202 LYS A O 1
ATOM 1632 N N . ARG A 1 203 ? -16.971 -16.391 11.007 1.00 88.31 203 ARG A N 1
ATOM 1633 C CA . ARG A 1 203 ? -16.030 -16.581 12.141 1.00 88.31 203 ARG A CA 1
ATOM 1634 C C . ARG A 1 203 ? -15.386 -15.299 12.704 1.00 88.31 203 ARG A C 1
ATOM 1636 O O . ARG A 1 203 ? -14.462 -15.397 13.507 1.00 88.31 203 ARG A O 1
ATOM 1643 N N . LYS A 1 204 ? -15.872 -14.107 12.344 1.00 90.44 204 LYS A N 1
ATOM 1644 C CA . LYS A 1 204 ? -15.444 -12.824 12.928 1.00 90.44 204 LYS A CA 1
ATOM 1645 C C . LYS A 1 204 ? -16.582 -12.191 13.723 1.00 90.44 204 LYS A C 1
ATOM 1647 O O . LYS A 1 204 ? -17.737 -12.288 13.320 1.00 90.44 204 LYS A O 1
ATOM 1652 N N . TRP A 1 205 ? -16.240 -11.553 14.838 1.00 92.75 205 TRP A N 1
ATOM 1653 C CA . TRP A 1 205 ? -17.182 -10.800 15.665 1.00 92.75 205 TRP A CA 1
ATOM 1654 C C . TRP A 1 205 ? -17.332 -9.375 15.145 1.00 92.75 205 TRP A C 1
ATOM 1656 O O . TRP A 1 205 ? -16.326 -8.719 14.864 1.00 92.75 205 TRP A O 1
ATOM 1666 N N . TYR A 1 206 ? -18.568 -8.903 15.058 1.00 95.19 206 TYR A N 1
ATOM 1667 C CA . TYR A 1 206 ? -18.937 -7.560 14.621 1.00 95.19 206 TYR A CA 1
ATOM 1668 C C . TYR A 1 206 ? -19.717 -6.844 15.711 1.00 95.19 206 TYR A C 1
ATOM 1670 O O . TYR A 1 206 ? -20.371 -7.488 16.529 1.00 95.19 206 TYR A O 1
ATOM 1678 N N . TRP A 1 207 ? -19.602 -5.521 15.739 1.00 95.50 207 TRP A N 1
ATOM 1679 C CA . TRP A 1 207 ? -20.429 -4.646 16.558 1.00 95.50 207 TRP A CA 1
ATOM 1680 C C . TRP A 1 207 ? -21.444 -3.954 15.656 1.00 95.50 207 TRP A C 1
ATOM 1682 O O . TRP A 1 207 ? -21.077 -3.510 14.567 1.00 95.50 207 TRP A O 1
ATOM 1692 N N . SER A 1 208 ? -22.686 -3.856 16.122 1.00 91.50 208 SER A N 1
ATOM 1693 C CA . SER A 1 208 ? -23.766 -3.162 15.422 1.00 91.50 208 SER A CA 1
ATOM 1694 C C . SER A 1 208 ? -24.581 -2.296 16.373 1.00 91.50 208 SER A C 1
ATOM 1696 O O . SER A 1 208 ? -24.733 -2.614 17.554 1.00 91.50 208 SER A O 1
ATOM 1698 N N . VAL A 1 209 ? -25.114 -1.204 15.828 1.00 87.44 209 VAL A N 1
ATOM 1699 C CA . VAL A 1 209 ? -26.125 -0.362 16.482 1.00 87.44 209 VAL A CA 1
ATOM 1700 C C . VAL A 1 209 ? -27.547 -0.896 16.281 1.00 87.44 209 VAL A C 1
ATOM 1702 O O . VAL A 1 209 ? -28.450 -0.452 16.981 1.00 87.44 209 VAL A O 1
ATOM 1705 N N . GLN A 1 210 ? -27.759 -1.838 15.353 1.00 75.31 210 GLN A N 1
ATOM 1706 C CA . GLN A 1 210 ? -29.063 -2.453 15.101 1.00 75.31 210 GLN A CA 1
ATOM 1707 C C . GLN A 1 210 ? -29.121 -3.871 15.700 1.00 75.31 210 GLN A C 1
ATOM 1709 O O . GLN A 1 210 ? -28.136 -4.612 15.622 1.00 75.31 210 G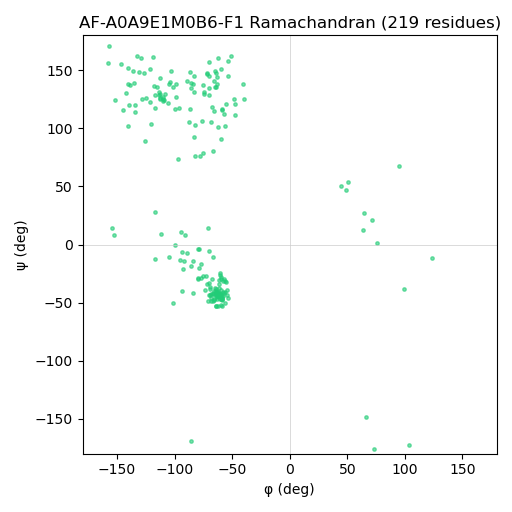LN A O 1
ATOM 1714 N N . PRO A 1 211 ? -30.252 -4.275 16.304 1.00 56.75 211 PRO A N 1
ATOM 1715 C CA . PRO A 1 211 ? -30.524 -5.682 16.577 1.00 56.75 211 PRO A CA 1
ATOM 1716 C C . PRO A 1 211 ? -30.645 -6.449 15.249 1.00 56.75 211 PRO A C 1
ATOM 1718 O O . PRO A 1 211 ? -31.102 -5.889 14.256 1.00 56.75 211 PRO A O 1
ATOM 1721 N N . GLU A 1 212 ? -30.242 -7.723 15.216 1.00 52.22 212 GLU A N 1
ATOM 1722 C CA . GLU A 1 212 ? -30.366 -8.568 14.018 1.00 52.22 212 GLU A CA 1
ATOM 1723 C C . GLU A 1 212 ? -31.827 -8.643 13.532 1.00 52.22 212 GLU A C 1
ATOM 1725 O O . GLU A 1 212 ? -32.675 -9.269 14.169 1.00 52.22 212 GLU A O 1
ATOM 1730 N N . GLU A 1 213 ? -32.121 -8.070 12.362 1.00 44.22 213 GLU A N 1
ATOM 1731 C CA . GLU A 1 213 ? -33.308 -8.439 11.592 1.00 44.22 213 GLU A CA 1
ATOM 1732 C C . GLU A 1 213 ? -33.059 -9.792 10.901 1.00 44.22 213 GLU A C 1
ATOM 1734 O O . GLU A 1 213 ? -32.342 -9.889 9.906 1.00 44.22 213 GLU A O 1
ATOM 1739 N N . GLY A 1 214 ? -33.692 -10.847 11.423 1.00 41.22 214 GLY A N 1
ATOM 1740 C CA . GLY A 1 214 ? -34.117 -11.990 10.612 1.00 41.22 214 GLY A CA 1
ATOM 1741 C C . GLY A 1 214 ? -33.186 -13.203 10.535 1.00 41.22 214 GLY A C 1
ATOM 1742 O O . GLY A 1 214 ? -32.775 -13.599 9.447 1.00 41.22 214 GLY A O 1
ATOM 1743 N N . ALA A 1 215 ? -33.012 -13.922 11.645 1.00 38.50 215 ALA A N 1
ATOM 1744 C CA . ALA A 1 215 ? -32.951 -15.385 11.581 1.00 38.50 215 ALA A CA 1
ATOM 1745 C C . ALA A 1 215 ? -34.395 -15.929 11.548 1.00 38.50 215 ALA A C 1
ATOM 1747 O O . ALA A 1 215 ? -34.935 -16.371 12.559 1.00 38.50 215 ALA A O 1
ATOM 1748 N N . MET A 1 216 ? -35.066 -15.832 10.393 1.00 34.34 216 MET A N 1
ATOM 1749 C CA . MET A 1 216 ? -36.343 -16.523 10.174 1.00 34.34 216 MET A CA 1
ATOM 1750 C C . MET A 1 216 ? -36.087 -18.032 10.192 1.00 34.34 216 MET A C 1
ATOM 1752 O O . MET A 1 216 ? -35.375 -18.572 9.346 1.00 34.34 216 MET A O 1
ATOM 1756 N N . ASN A 1 217 ? -36.670 -18.682 11.198 1.00 35.31 217 ASN A N 1
ATOM 1757 C CA . ASN A 1 217 ? -36.701 -20.122 11.407 1.00 35.31 217 ASN A CA 1
ATOM 1758 C C . ASN A 1 217 ? -37.088 -20.876 10.127 1.00 35.31 217 ASN A C 1
ATOM 1760 O O . ASN A 1 217 ? -38.248 -20.876 9.720 1.00 35.31 217 ASN A O 1
ATOM 1764 N N . GLY A 1 218 ? -36.138 -21.608 9.551 1.00 33.22 218 GLY A N 1
ATOM 1765 C CA . GLY A 1 218 ? -36.442 -22.742 8.686 1.00 33.22 218 GLY A CA 1
ATOM 1766 C C . GLY A 1 218 ? -36.880 -23.931 9.537 1.00 33.22 218 GLY A C 1
ATOM 1767 O O . GLY A 1 218 ? -36.079 -24.820 9.801 1.00 33.22 218 GLY A O 1
ATOM 1768 N N . SER A 1 219 ? -38.135 -23.940 9.994 1.00 33.03 219 SER A N 1
ATOM 1769 C CA . SER A 1 219 ? -38.813 -25.192 10.344 1.00 33.03 219 SER A CA 1
ATOM 1770 C C . SER A 1 219 ? -39.345 -25.793 9.048 1.00 33.03 219 SER A C 1
ATOM 1772 O O . SER A 1 219 ? -40.327 -25.299 8.500 1.00 33.03 219 SER A O 1
ATOM 1774 N N . GLN A 1 220 ? -38.664 -26.813 8.528 1.00 37.88 220 GLN A N 1
ATOM 1775 C CA . GLN A 1 220 ? -39.256 -27.710 7.541 1.00 37.88 220 GLN A CA 1
ATOM 1776 C C . GLN A 1 220 ? -40.002 -28.811 8.292 1.00 37.88 220 GLN A C 1
ATOM 1778 O O . GLN A 1 220 ? -39.402 -29.559 9.066 1.00 37.88 220 GLN A O 1
ATOM 1783 N N . VAL A 1 221 ? -41.317 -28.831 8.077 1.00 37.12 221 VAL A N 1
ATOM 1784 C CA . VAL A 1 221 ? -42.135 -30.048 8.092 1.00 37.12 221 VAL A CA 1
ATOM 1785 C C . VAL A 1 221 ? -41.762 -30.873 6.865 1.00 37.12 221 VAL A C 1
ATOM 1787 O O . VAL A 1 221 ? -41.531 -30.240 5.806 1.00 37.12 221 VAL A O 1
#

Organism: NCBI:txid853

Nearest PDB structures (foldseek):
  8e2l-assembly1_A  TM=7.654E-01  e=6.676E-05  Lates calcarifer
  8gbj-assembly1_D  TM=7.471E-01  e=3.900E-03  Homo sapiens
  1nlf-assembly1_A  TM=6.760E-01  e=1.001E-02  Escherichia coli
  8i9p-assembly1_Cd  TM=2.977E-01  e=2.718E-01  Thermochaetoides thermophila DSM 1495
  4ebg-assembly1_A  TM=3.789E-01  e=2.017E+00  Staphylococcus aureus subsp. aureus Mu50

InterPro domains:
  IPR027417 P-loop containing nucleoside triphosphate hydrolase [G3DSA:3.40.50.300] (1-143)
  IPR027417 P-loop containing nucleoside triphosphate hydrolase [SSF52540] (4-129)

Foldseek 3Di:
DPPCVVVVCCVVVLDQEAEAPAPLVQQDDDDLVSSQVSLLVVLVVVVVSCVVSVHYYHHDHDFDPDPDDDDDPRHHSYPNNVVSDQWDWDWDADPVDRQKIWIFTPHHNPDDGDDIWIWGADPVPGIGTDDDDPPPPPPDDDPPPDDDPDLLSVLLVLVCVVCVVHKDFPVVSQVVSVVVVRDPVSNVVSCVVLVWDWDADPNTIITHNDDDDDPDDPPDD

Secondary structure (DSSP, 8-state):
---HHHHHHHHHH--SEEEES-THHHH-SS-HHHHHHHHHHHHHHHHHHHHHTT-EEEE--PPP--TTS-TTS-SSS-HHHHHH-SEEEEEEE-SS-TTEEEEEEEEESSSPPPPPEEEEEETTTEEEEEE------TTS----PPP-SSHHHHHHHHHHHHHTTS-EEHHHHHHHHHHTT--HHHHHHHHHHTT-EEEEETTEEEEESS-----------

Solvent-accessible surface area (backbone atoms only — not comparable to full-atom values): 13591 Å² total; per-residue (Å²): 137,83,72,53,61,63,56,51,49,44,69,73,67,62,44,63,64,46,81,41,79,51,47,55,79,79,43,64,89,70,58,62,72,58,30,34,54,45,35,45,58,49,52,53,49,52,53,52,48,26,67,77,62,66,23,48,77,47,77,39,62,66,66,60,88,74,80,90,71,78,86,86,78,52,51,62,74,36,69,47,50,66,70,69,46,60,61,39,76,47,79,43,65,41,92,88,44,79,43,32,35,39,36,39,50,78,39,52,77,87,54,80,70,60,77,69,35,32,31,36,50,44,95,89,75,40,76,43,82,74,40,78,77,77,76,69,76,84,83,57,80,82,71,70,77,83,82,60,98,40,63,60,56,47,40,51,52,50,55,51,62,61,45,72,85,40,72,42,44,47,70,57,53,51,54,56,36,43,78,69,71,29,50,74,68,54,49,52,50,47,36,58,76,68,64,50,35,74,52,74,56,96,92,39,53,30,39,29,93,59,78,88,86,74,89,73,79,83,78,80,129

Mean predicted aligned error: 16.2 Å

pLDDT: mean 80.77, std 18.02, range [33.03, 97.06]

Sequence (221 aa):
MDDERIRQAIIEFRPRLVVIDPIQAYLGSDSDLQIAGRARKLMRRLGMWAAGYDCAIVLIGHLNKKEGSKGLYRSLGSIDVVAAARSVLQVERDTENPDIRIVHQIKNSLAPRAENIRFSISADKGFQWLECRPQSFENQKPDRKPEFESEQQKAVYWIKHFLEKGDMSANEIYCRLDNEGVSKRVARMVKTEMGIHCYQKKRKWYWSVQPEEGAMNGSQV